Protein AF-0000000068873752 (afdb_homodimer)

Structure (mmCIF, N/CA/C/O backbone):
data_AF-0000000068873752-model_v1
#
loop_
_entity.id
_entity.type
_entity.pdbx_description
1 polymer 'Hypothetical cytosolic protein'
#
loop_
_atom_site.group_PDB
_atom_site.id
_atom_site.type_symbol
_atom_site.label_atom_id
_atom_site.label_alt_id
_atom_site.label_comp_id
_atom_site.label_asym_id
_atom_site.label_entity_id
_atom_site.label_seq_id
_atom_site.pdbx_PDB_ins_code
_atom_site.Cartn_x
_atom_site.Cartn_y
_atom_site.Cartn_z
_atom_site.occupancy
_atom_site.B_iso_or_equiv
_atom_site.auth_seq_id
_atom_site.auth_comp_id
_atom_site.auth_asym_id
_atom_site.auth_atom_id
_atom_site.pdbx_PDB_model_num
ATOM 1 N N . MET A 1 1 ? 16.281 14.391 -10.742 1 57.44 1 MET A N 1
ATOM 2 C CA . MET A 1 1 ? 15.727 13.039 -10.719 1 57.44 1 MET A CA 1
ATOM 3 C C . MET A 1 1 ? 16.578 12.109 -9.859 1 57.44 1 MET A C 1
ATOM 5 O O . MET A 1 1 ? 17.797 12.281 -9.781 1 57.44 1 MET A O 1
ATOM 9 N N . ALA A 1 2 ? 16.062 11.383 -8.969 1 65.88 2 ALA A N 1
ATOM 10 C CA . ALA A 1 2 ? 16.906 10.594 -8.078 1 65.88 2 ALA A CA 1
ATOM 11 C C . ALA A 1 2 ? 17.469 9.375 -8.805 1 65.88 2 ALA A C 1
ATOM 13 O O . ALA A 1 2 ? 16.766 8.68 -9.531 1 65.88 2 ALA A O 1
ATOM 14 N N . GLU A 1 3 ? 18.797 9.25 -8.789 1 72 3 GLU A N 1
ATOM 15 C CA . GLU A 1 3 ? 19.484 8.133 -9.406 1 72 3 GLU A CA 1
ATOM 16 C C . GLU A 1 3 ? 19.531 6.922 -8.477 1 72 3 GLU A C 1
ATOM 18 O O . GLU A 1 3 ? 19.547 5.777 -8.938 1 72 3 GLU A O 1
ATOM 23 N N . SER A 1 4 ? 19.547 7.125 -7.266 1 86.81 4 SER A N 1
ATOM 24 C CA . SER A 1 4 ? 19.609 6.062 -6.27 1 86.81 4 SER A CA 1
ATOM 25 C C . SER A 1 4 ? 18.344 6.02 -5.426 1 86.81 4 SER A C 1
ATOM 27 O O . SER A 1 4 ? 17.719 7.055 -5.164 1 86.81 4 SER A O 1
ATOM 29 N N . VAL A 1 5 ? 17.984 4.883 -5.047 1 89.44 5 VAL A N 1
ATOM 30 C CA . VAL A 1 5 ? 16.797 4.672 -4.227 1 89.44 5 VAL A CA 1
ATOM 31 C C . VAL A 1 5 ? 16.906 5.48 -2.936 1 89.44 5 VAL A C 1
ATOM 33 O O . VAL A 1 5 ? 15.906 5.969 -2.414 1 89.44 5 VAL A O 1
ATOM 36 N N . ASP A 1 6 ? 18.141 5.715 -2.49 1 90.81 6 ASP A N 1
ATOM 37 C CA . ASP A 1 6 ? 18.375 6.438 -1.242 1 90.81 6 ASP A CA 1
ATOM 38 C C . ASP A 1 6 ? 18.031 7.918 -1.401 1 90.81 6 ASP A C 1
ATOM 40 O O . ASP A 1 6 ? 17.781 8.609 -0.414 1 90.81 6 ASP A O 1
ATOM 44 N N . ASP A 1 7 ? 18 8.352 -2.613 1 92.31 7 ASP A N 1
ATOM 45 C CA . ASP A 1 7 ? 17.797 9.773 -2.873 1 92.31 7 ASP A CA 1
ATOM 46 C C . ASP A 1 7 ? 16.297 10.086 -3.025 1 92.31 7 ASP A C 1
ATOM 48 O O . ASP A 1 7 ? 15.906 11.258 -3.031 1 92.31 7 ASP A O 1
ATOM 52 N N . LEU A 1 8 ? 15.562 9.062 -3.113 1 94.62 8 LEU A N 1
ATOM 53 C CA . LEU A 1 8 ? 14.125 9.281 -3.291 1 94.62 8 LEU A CA 1
ATOM 54 C C . LEU A 1 8 ? 13.508 9.883 -2.035 1 94.62 8 LEU A C 1
ATOM 56 O O . LEU A 1 8 ? 13.844 9.484 -0.919 1 94.62 8 LEU A O 1
ATOM 60 N N . THR A 1 9 ? 12.758 10.914 -2.213 1 95.81 9 THR A N 1
ATOM 61 C CA . THR A 1 9 ? 12.102 11.609 -1.112 1 95.81 9 THR A CA 1
ATOM 62 C C . THR A 1 9 ? 10.672 12.008 -1.493 1 95.81 9 THR A C 1
ATOM 64 O O . THR A 1 9 ? 10.375 12.219 -2.672 1 95.81 9 THR A O 1
ATOM 67 N N . VAL A 1 10 ? 9.797 12.102 -0.511 1 96.56 10 VAL A N 1
ATOM 68 C CA . VAL A 1 10 ? 8.43 12.555 -0.762 1 96.56 10 VAL A CA 1
ATOM 69 C C . VAL A 1 10 ? 8.266 13.992 -0.269 1 96.56 10 VAL A C 1
ATOM 71 O O . VAL A 1 10 ? 7.18 14.57 -0.359 1 96.56 10 VAL A O 1
ATOM 74 N N . GLU A 1 11 ? 9.344 14.516 0.242 1 97.5 11 GLU A N 1
ATOM 75 C CA . GLU A 1 11 ? 9.25 15.867 0.796 1 97.5 11 GLU A CA 1
ATOM 76 C C . GLU A 1 11 ? 8.891 16.875 -0.284 1 97.5 11 GLU A C 1
ATOM 78 O O . GLU A 1 11 ? 9.422 16.828 -1.394 1 97.5 11 GLU A O 1
ATOM 83 N N . TYR A 1 12 ? 7.996 17.781 0.133 1 96.62 12 TYR A N 1
ATOM 84 C CA . TYR A 1 12 ? 7.504 18.781 -0.804 1 96.62 12 TYR A CA 1
ATOM 85 C C . TYR A 1 12 ? 7.383 20.141 -0.131 1 96.62 12 TYR A C 1
ATOM 87 O O . TYR A 1 12 ? 6.871 20.25 0.985 1 96.62 12 TYR A O 1
ATOM 95 N N . VAL A 1 13 ? 7.91 21.141 -0.854 1 96.06 13 VAL A N 1
ATOM 96 C CA . VAL A 1 13 ? 7.867 22.516 -0.353 1 96.06 13 VAL A CA 1
ATOM 97 C C . VAL A 1 13 ? 7.027 23.391 -1.287 1 96.06 13 VAL A C 1
ATOM 99 O O . VAL A 1 13 ? 7.219 23.359 -2.506 1 96.06 13 VAL A O 1
ATOM 102 N N . GLU A 1 14 ? 6.059 23.984 -0.663 1 93.19 14 GLU A N 1
ATOM 103 C CA . GLU A 1 14 ? 5.227 24.938 -1.393 1 93.19 14 GLU A CA 1
ATOM 104 C C . GLU A 1 14 ? 5.18 26.281 -0.68 1 93.19 14 GLU A C 1
ATOM 106 O O . GLU A 1 14 ? 4.816 26.359 0.496 1 93.19 14 GLU A O 1
ATOM 111 N N . ASP A 1 15 ? 5.43 27.453 -1.476 1 92.12 15 ASP A N 1
ATOM 112 C CA . ASP A 1 15 ? 5.395 28.812 -0.961 1 92.12 15 ASP A CA 1
ATOM 113 C C . ASP A 1 15 ? 6.199 28.938 0.33 1 92.12 15 ASP A C 1
ATOM 115 O O . ASP A 1 15 ? 5.73 29.516 1.307 1 92.12 15 ASP A O 1
ATOM 119 N N . GLY A 1 16 ? 7.25 28.219 0.424 1 93.44 16 GLY A N 1
ATOM 120 C CA . GLY A 1 16 ? 8.188 28.328 1.529 1 93.44 16 GLY A CA 1
ATOM 121 C C . GLY A 1 16 ? 7.828 27.438 2.707 1 93.44 16 GLY A C 1
ATOM 122 O O . GLY A 1 16 ? 8.531 27.438 3.723 1 93.44 16 GLY A O 1
ATOM 123 N N . VAL A 1 17 ? 6.766 26.688 2.59 1 96 17 VAL A N 1
ATOM 124 C CA . VAL A 1 17 ? 6.316 25.812 3.664 1 96 17 VAL A CA 1
ATOM 125 C C . VAL A 1 17 ? 6.473 24.359 3.236 1 96 17 VAL A C 1
ATOM 127 O O . VAL A 1 17 ? 6.121 24 2.111 1 96 17 VAL A O 1
ATOM 130 N N . VAL A 1 18 ? 7.07 23.516 4.117 1 97.75 18 VAL A N 1
ATOM 131 C CA . VAL A 1 18 ? 7.121 22.078 3.859 1 97.75 18 VAL A CA 1
ATOM 132 C C . VAL A 1 18 ? 5.73 21.484 4.039 1 97.75 18 VAL A C 1
ATOM 134 O O . VAL A 1 18 ? 5.289 21.25 5.168 1 97.75 18 VAL A O 1
ATOM 137 N N . THR A 1 19 ? 5.121 21.156 2.908 1 97.75 19 THR A N 1
ATOM 138 C CA . THR A 1 19 ? 3.732 20.719 2.996 1 97.75 19 THR A CA 1
ATOM 139 C C . THR A 1 19 ? 3.648 19.203 3.174 1 97.75 19 THR A C 1
ATOM 141 O O . THR A 1 19 ? 2.639 18.688 3.654 1 97.75 19 THR A O 1
ATOM 144 N N . LEU A 1 20 ? 4.637 18.531 2.758 1 97.81 20 LEU A N 1
ATOM 145 C CA . LEU A 1 20 ? 4.828 17.109 3.029 1 97.81 20 LEU A CA 1
ATOM 146 C C . LEU A 1 20 ? 6.195 16.844 3.656 1 97.81 20 LEU A C 1
ATOM 148 O O . LEU A 1 20 ? 7.207 16.797 2.953 1 97.81 20 LEU A O 1
ATOM 152 N N . LYS A 1 21 ? 6.137 16.688 4.891 1 98.12 21 LYS A N 1
ATOM 153 C CA . LYS A 1 21 ? 7.363 16.547 5.668 1 98.12 21 LYS A CA 1
ATOM 154 C C . LYS A 1 21 ? 7.73 15.07 5.832 1 98.12 21 LYS A C 1
ATOM 156 O O . LYS A 1 21 ? 6.93 14.273 6.328 1 98.12 21 LYS A O 1
ATOM 161 N N . GLU A 1 22 ? 8.867 14.727 5.355 1 98.31 22 GLU A N 1
ATOM 162 C CA . GLU A 1 22 ? 9.383 13.375 5.531 1 98.31 22 GLU A CA 1
ATOM 163 C C . GLU A 1 22 ? 10.156 13.242 6.844 1 98.31 22 GLU A C 1
ATOM 165 O O . GLU A 1 22 ? 11.141 13.945 7.062 1 98.31 22 GLU A O 1
ATOM 170 N N . LEU A 1 23 ? 9.734 12.359 7.648 1 98.06 23 LEU A N 1
ATOM 171 C CA . LEU A 1 23 ? 10.336 12.188 8.969 1 98.06 23 LEU A CA 1
ATOM 172 C C . LEU A 1 23 ? 11.297 11.008 8.977 1 98.06 23 LEU A C 1
ATOM 174 O O . LEU A 1 23 ? 12.273 11 9.727 1 98.06 23 LEU A O 1
ATOM 178 N N . ASP A 1 24 ? 11 9.977 8.273 1 97.94 24 ASP A N 1
ATOM 179 C CA . ASP A 1 24 ? 11.805 8.758 8.172 1 97.94 24 ASP A CA 1
ATOM 180 C C . ASP A 1 24 ? 11.414 7.945 6.938 1 97.94 24 ASP A C 1
ATOM 182 O O . ASP A 1 24 ? 10.406 8.234 6.289 1 97.94 24 ASP A O 1
ATOM 186 N N . LYS A 1 25 ? 12.242 7.023 6.543 1 97.69 25 LYS A N 1
ATOM 187 C CA . LYS A 1 25 ? 11.891 6.117 5.453 1 97.69 25 LYS A CA 1
ATOM 188 C C . LYS A 1 25 ? 12.602 4.773 5.605 1 97.69 25 LYS A C 1
ATOM 190 O O . LYS A 1 25 ? 13.68 4.699 6.199 1 97.69 25 LYS A O 1
ATOM 195 N N . VAL A 1 26 ? 11.984 3.746 5.113 1 97.25 26 VAL A N 1
ATOM 196 C CA . VAL A 1 26 ? 12.531 2.395 5.062 1 97.25 26 VAL A CA 1
ATOM 197 C C . VAL A 1 26 ? 12.336 1.81 3.666 1 97.25 26 VAL A C 1
ATOM 199 O O . VAL A 1 26 ? 11.234 1.87 3.111 1 97.25 26 VAL A O 1
ATOM 202 N N . ILE A 1 27 ? 13.422 1.273 3.148 1 95.81 27 ILE A N 1
ATOM 203 C CA . ILE A 1 27 ? 13.336 0.614 1.851 1 95.81 27 ILE A CA 1
ATOM 204 C C . ILE A 1 27 ? 12.844 -0.819 2.031 1 95.81 27 ILE A C 1
ATOM 206 O O . ILE A 1 27 ? 13.5 -1.636 2.678 1 95.81 27 ILE A O 1
ATOM 210 N N . LEU A 1 28 ? 11.672 -1.106 1.498 1 94.25 28 LEU A N 1
ATOM 211 C CA . LEU A 1 28 ? 11.047 -2.414 1.669 1 94.25 28 LEU A CA 1
ATOM 212 C C . LEU A 1 28 ? 11.539 -3.395 0.61 1 94.25 28 LEU A C 1
ATOM 214 O O . LEU A 1 28 ? 11.703 -4.586 0.886 1 94.25 28 LEU A O 1
ATOM 218 N N . THR A 1 29 ? 11.695 -2.869 -0.642 1 90.5 29 THR A N 1
ATOM 219 C CA . THR A 1 29 ? 12.219 -3.654 -1.757 1 90.5 29 THR A CA 1
ATOM 220 C C . THR A 1 29 ? 13.211 -2.836 -2.578 1 90.5 29 THR A C 1
ATOM 222 O O . THR A 1 29 ? 13.008 -1.641 -2.795 1 90.5 29 THR A O 1
ATOM 225 N N . LYS A 1 30 ? 14.227 -3.578 -3.074 1 88.44 30 LYS A N 1
ATOM 226 C CA . LYS A 1 30 ? 15.25 -2.93 -3.887 1 88.44 30 LYS A CA 1
ATOM 227 C C . LYS A 1 30 ? 15.289 -3.516 -5.293 1 88.44 30 LYS A C 1
ATOM 229 O O . LYS A 1 30 ? 14.758 -4.602 -5.535 1 88.44 30 LYS A O 1
ATOM 234 N N . GLY A 1 31 ? 16.016 -2.725 -6.215 1 87.31 31 GLY A N 1
ATOM 235 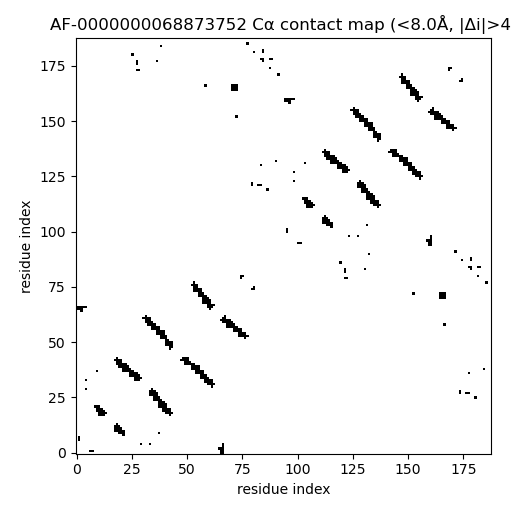C CA . GLY A 1 31 ? 16.156 -3.184 -7.59 1 87.31 31 GLY A CA 1
ATOM 236 C C . GLY A 1 31 ? 15.453 -2.293 -8.594 1 87.31 31 GLY A C 1
ATOM 237 O O . GLY A 1 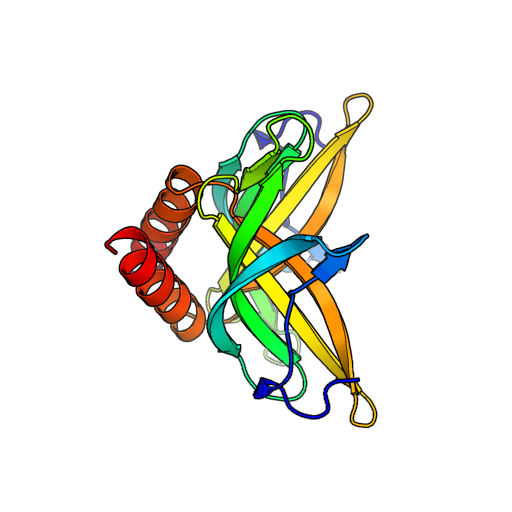31 ? 15.336 -1.085 -8.383 1 87.31 31 GLY A O 1
ATOM 238 N N . ALA A 1 32 ? 15.016 -2.982 -9.75 1 88.56 32 ALA A N 1
ATOM 239 C CA . ALA A 1 32 ? 14.328 -2.215 -10.781 1 88.56 32 ALA A CA 1
ATOM 240 C C . ALA A 1 32 ? 12.969 -1.735 -10.297 1 88.56 32 ALA A C 1
ATOM 242 O O . ALA A 1 32 ? 12.492 -0.671 -10.703 1 88.56 32 ALA A O 1
ATOM 243 N N . TRP A 1 33 ? 12.391 -2.568 -9.477 1 90.06 33 TRP A N 1
ATOM 244 C CA . TRP A 1 33 ? 11.188 -2.166 -8.742 1 90.06 33 TRP A CA 1
ATOM 245 C C . TRP A 1 33 ? 11.508 -1.938 -7.27 1 90.06 33 TRP A C 1
ATOM 247 O O . TRP A 1 33 ? 11.992 -2.844 -6.586 1 90.06 33 TRP A O 1
ATOM 257 N N . CYS A 1 34 ? 11.289 -0.683 -6.836 1 93.5 34 CYS A N 1
ATOM 258 C CA . CYS A 1 34 ? 11.625 -0.342 -5.457 1 93.5 34 CYS A CA 1
ATOM 259 C C . CYS A 1 34 ? 10.383 0.123 -4.699 1 93.5 34 CYS A C 1
ATOM 261 O O . CYS A 1 34 ? 9.57 0.874 -5.234 1 93.5 34 CYS A O 1
ATOM 263 N N . THR A 1 35 ? 10.273 -0.35 -3.443 1 94 35 THR A N 1
ATOM 264 C CA . THR A 1 35 ? 9.188 0.072 -2.562 1 94 35 THR A CA 1
ATOM 265 C C . THR A 1 35 ? 9.742 0.718 -1.295 1 94 35 THR A C 1
ATOM 267 O O . THR A 1 35 ? 10.641 0.166 -0.652 1 94 35 THR A O 1
ATOM 270 N N . ILE A 1 36 ? 9.195 1.861 -1.077 1 96.75 36 ILE A N 1
ATOM 271 C CA . ILE A 1 36 ? 9.672 2.584 0.096 1 96.75 36 ILE A CA 1
ATOM 272 C C . ILE A 1 36 ? 8.5 2.949 0.995 1 96.75 36 ILE A C 1
ATOM 274 O O . ILE A 1 36 ? 7.445 3.377 0.509 1 96.75 36 ILE A O 1
ATOM 278 N N . LEU A 1 37 ? 8.648 2.734 2.309 1 97.69 37 LEU A N 1
ATOM 279 C CA . LEU A 1 37 ? 7.723 3.195 3.338 1 97.69 37 LEU A CA 1
ATOM 280 C C . LEU A 1 37 ? 8.25 4.457 4.016 1 97.69 37 LEU A C 1
ATOM 282 O O . LEU A 1 37 ? 9.391 4.488 4.477 1 97.69 37 LEU A O 1
ATOM 286 N N . PHE A 1 38 ? 7.414 5.492 3.963 1 98.38 38 PHE A N 1
ATOM 287 C CA . PHE A 1 38 ? 7.805 6.773 4.539 1 98.38 38 PHE A CA 1
ATOM 288 C C . PHE A 1 38 ? 6.949 7.102 5.758 1 98.38 38 PHE A C 1
ATOM 290 O O . PHE A 1 38 ? 5.742 6.863 5.758 1 98.38 38 PHE A O 1
ATOM 297 N N . LYS A 1 39 ? 7.52 7.645 6.75 1 98.25 39 LYS A N 1
ATOM 298 C CA . LYS A 1 39 ? 6.859 8.367 7.836 1 98.25 39 LYS A CA 1
ATOM 299 C C . LYS A 1 39 ? 6.734 9.852 7.516 1 98.25 39 LYS A C 1
ATOM 301 O O . LYS A 1 39 ? 7.723 10.508 7.184 1 98.25 39 LYS A O 1
ATOM 306 N N . ILE A 1 40 ? 5.469 10.352 7.633 1 98 40 ILE A N 1
ATOM 307 C CA . ILE A 1 40 ? 5.309 11.695 7.094 1 98 40 ILE A CA 1
ATOM 308 C C . ILE A 1 40 ? 4.398 12.516 8.008 1 98 40 ILE A C 1
ATOM 310 O O . ILE A 1 40 ? 3.746 11.961 8.898 1 98 40 ILE A O 1
ATOM 314 N N . GLN A 1 41 ? 4.453 13.812 7.781 1 97.94 41 GLN A N 1
ATOM 315 C CA . GLN A 1 41 ? 3.436 14.75 8.242 1 97.94 41 GLN A CA 1
ATOM 316 C C . GLN A 1 41 ? 3.021 15.711 7.125 1 97.94 41 GLN A C 1
ATOM 318 O O . GLN A 1 41 ? 3.859 16.141 6.336 1 97.94 41 GLN A O 1
ATOM 323 N N . THR A 1 42 ? 1.764 15.984 7.066 1 96.94 42 THR A N 1
ATOM 324 C CA . THR A 1 42 ? 1.267 16.938 6.082 1 96.94 42 THR A CA 1
ATOM 325 C C . THR A 1 42 ? 0.867 18.25 6.75 1 96.94 42 THR A C 1
ATOM 327 O O . THR A 1 42 ? 0.396 18.25 7.891 1 96.94 42 THR A O 1
ATOM 330 N N . TRP A 1 43 ? 1.034 19.312 6.02 1 96.75 43 TRP A N 1
ATOM 331 C CA . TRP A 1 43 ? 0.717 20.641 6.523 1 96.75 43 TRP A CA 1
ATOM 332 C C . TRP A 1 43 ? -0.769 20.938 6.363 1 96.75 43 TRP A C 1
ATOM 334 O O . TRP A 1 43 ? -1.336 20.734 5.289 1 96.75 43 TRP A O 1
ATOM 344 N N . ASN A 1 44 ? -1.334 21.328 7.477 1 96.25 44 ASN A N 1
ATOM 345 C CA . ASN A 1 44 ? -2.705 21.828 7.48 1 96.25 44 ASN A CA 1
ATOM 346 C C . ASN A 1 44 ? -2.748 23.359 7.332 1 96.25 44 ASN A C 1
ATOM 348 O O . ASN A 1 44 ? -2.523 24.078 8.297 1 96.25 44 ASN A O 1
ATOM 352 N N . ARG A 1 45 ? -3.09 23.719 6.188 1 93.44 45 ARG A N 1
ATOM 353 C CA . ARG A 1 45 ? -3.039 25.141 5.891 1 93.44 45 ARG A CA 1
ATOM 354 C C . ARG A 1 45 ? -4.074 25.906 6.707 1 93.44 45 ARG A C 1
ATOM 356 O O . ARG A 1 45 ? -3.801 27.016 7.188 1 93.44 45 ARG A O 1
ATOM 363 N N . SER A 1 46 ? -5.258 25.312 6.805 1 95.5 46 SER A N 1
ATOM 364 C CA . SER A 1 46 ? -6.34 25.984 7.531 1 95.5 46 SER A CA 1
ATOM 365 C C . SER A 1 46 ? -5.984 26.156 9.008 1 95.5 46 SER A C 1
ATOM 367 O O . SER A 1 46 ? -6.301 27.188 9.609 1 95.5 46 SER A O 1
ATOM 369 N N . LYS A 1 47 ? -5.312 25.266 9.594 1 96.19 47 LYS A N 1
ATOM 370 C CA . LYS A 1 47 ? -4.969 25.281 11.016 1 96.19 47 LYS A CA 1
ATOM 371 C C . LYS A 1 47 ? -3.539 25.781 11.227 1 96.19 47 LYS A C 1
ATOM 373 O O . LYS A 1 47 ? -3.123 26.016 12.359 1 96.19 47 LYS A O 1
ATOM 378 N N . GLN A 1 48 ? -2.848 25.906 10.109 1 94.44 48 GLN A N 1
ATOM 379 C CA . GLN A 1 48 ? -1.455 26.344 10.133 1 94.44 48 GLN A CA 1
ATOM 380 C C . GLN A 1 48 ? -0.614 25.453 11.039 1 94.44 48 GLN A C 1
ATOM 382 O O . GLN A 1 48 ? 0.154 25.938 11.867 1 94.44 48 GLN A O 1
ATOM 387 N N . GLU A 1 49 ? -0.821 24.125 11.047 1 97.5 49 GLU A N 1
ATOM 388 C CA . GLU A 1 49 ? -0.051 23.125 11.789 1 97.5 49 GLU A CA 1
ATOM 389 C C . GLU A 1 49 ? 0.056 21.812 11 1 97.5 49 GLU A C 1
ATOM 391 O O . GLU A 1 49 ? -0.697 21.594 10.047 1 97.5 49 GLU A O 1
ATOM 396 N N . TYR A 1 50 ? 1.049 21.016 11.516 1 97.19 50 TYR A N 1
ATOM 397 C CA . TYR A 1 50 ? 1.179 19.719 10.891 1 97.19 50 TYR A CA 1
ATOM 398 C C . TYR A 1 50 ? 0.142 18.734 11.43 1 97.19 50 TYR A C 1
ATOM 400 O O . TYR A 1 50 ? -0.141 18.734 12.633 1 97.19 50 TYR A O 1
ATOM 408 N N . ASN A 1 51 ? -0.478 17.984 10.516 1 96.44 51 ASN A N 1
ATOM 409 C CA . ASN A 1 51 ? -1.312 16.875 10.945 1 96.44 51 ASN A CA 1
ATOM 410 C C . ASN A 1 51 ? -0.502 15.828 11.711 1 96.44 51 ASN A C 1
ATOM 412 O O . ASN A 1 51 ? 0.729 15.828 11.648 1 96.44 51 ASN A O 1
ATOM 416 N N . PRO A 1 52 ? -1.223 15.047 12.5 1 95.12 52 PRO A N 1
ATOM 417 C CA . PRO A 1 52 ? -0.513 13.93 13.125 1 95.12 52 PRO A CA 1
ATOM 418 C C . PRO A 1 52 ? 0.273 13.086 12.125 1 95.12 52 PRO A C 1
ATOM 420 O O . PRO A 1 52 ? -0.016 13.117 10.93 1 95.12 52 PRO A O 1
ATOM 423 N N . VAL A 1 53 ? 1.225 12.32 12.656 1 95.69 53 VAL A N 1
ATOM 424 C CA . VAL A 1 53 ? 2.072 11.445 11.859 1 95.69 53 VAL A CA 1
ATOM 425 C C . VAL A 1 53 ? 1.205 10.453 11.078 1 95.69 53 VAL A C 1
ATOM 427 O O . VAL A 1 53 ? 0.21 9.945 11.602 1 95.69 53 VAL A O 1
ATOM 430 N N . SER A 1 54 ? 1.565 10.172 9.875 1 96.5 54 SER A N 1
ATOM 431 C CA . SER A 1 54 ? 1.014 9.125 9.023 1 96.5 54 SER A CA 1
ATOM 432 C C . SER A 1 54 ? 2.105 8.445 8.203 1 96.5 54 SER A C 1
ATOM 434 O O . SER A 1 54 ? 3.295 8.609 8.484 1 96.5 54 SER A O 1
ATOM 436 N N . TYR A 1 55 ? 1.687 7.582 7.324 1 97.69 55 TYR A N 1
ATOM 437 C CA . TYR A 1 55 ? 2.646 6.801 6.555 1 97.69 55 TYR A CA 1
ATOM 438 C C . TYR A 1 55 ? 2.23 6.711 5.094 1 97.69 55 TYR A C 1
ATOM 440 O O . TYR A 1 55 ? 1.048 6.852 4.766 1 97.69 55 TYR A O 1
ATOM 448 N N . THR A 1 56 ? 3.207 6.594 4.273 1 96.88 56 THR A N 1
ATOM 449 C CA . THR A 1 56 ? 2.887 6.387 2.863 1 96.88 56 THR A CA 1
ATOM 450 C C . THR A 1 56 ? 3.867 5.41 2.223 1 96.88 56 THR A C 1
ATOM 452 O O . THR A 1 56 ? 5.055 5.41 2.551 1 96.88 56 THR A O 1
ATOM 455 N N . ILE A 1 57 ? 3.316 4.59 1.473 1 95.38 57 ILE A N 1
ATOM 456 C CA . ILE A 1 57 ? 4.121 3.641 0.713 1 95.38 57 ILE A CA 1
ATOM 457 C C . ILE A 1 57 ? 4.207 4.086 -0.746 1 95.38 57 ILE A C 1
ATOM 459 O O . ILE A 1 57 ? 3.193 4.445 -1.35 1 95.38 57 ILE A O 1
ATOM 463 N N . ARG A 1 58 ? 5.453 4.09 -1.299 1 94.81 58 ARG A N 1
ATOM 464 C CA . ARG A 1 58 ? 5.68 4.449 -2.695 1 94.81 58 ARG A CA 1
ATOM 465 C C . ARG A 1 58 ? 6.449 3.354 -3.424 1 94.81 58 ARG A C 1
ATOM 467 O O . ARG A 1 58 ? 7.406 2.793 -2.883 1 94.81 58 ARG A O 1
ATOM 474 N N . ARG A 1 59 ? 5.941 3.08 -4.617 1 92.5 59 ARG A N 1
ATOM 475 C CA . ARG A 1 59 ? 6.645 2.121 -5.465 1 92.5 59 ARG A CA 1
ATOM 476 C C . ARG A 1 59 ? 7.223 2.803 -6.703 1 92.5 59 ARG A C 1
ATOM 478 O O . ARG A 1 59 ? 6.539 3.594 -7.355 1 92.5 59 ARG A O 1
ATOM 485 N N . TYR A 1 60 ? 8.438 2.496 -6.938 1 94.69 60 TYR A N 1
ATOM 486 C CA . TYR A 1 60 ? 9.156 3.111 -8.047 1 94.69 60 TYR A CA 1
ATOM 487 C C . TYR A 1 60 ? 9.656 2.053 -9.023 1 94.69 60 TYR A C 1
ATOM 489 O O . TYR A 1 60 ? 9.945 0.92 -8.633 1 94.69 60 TYR A O 1
ATOM 497 N N . GLN A 1 61 ? 9.672 2.467 -10.227 1 93.38 61 GLN A N 1
ATOM 498 C CA . GLN A 1 61 ? 10.336 1.673 -11.258 1 93.38 61 GLN A CA 1
ATOM 499 C C . GLN A 1 61 ? 11.547 2.412 -11.828 1 93.38 61 GLN A C 1
ATOM 501 O O . GLN A 1 61 ? 11.445 3.586 -12.188 1 93.38 61 GLN A O 1
ATOM 506 N N . LYS A 1 62 ? 12.602 1.758 -11.781 1 92.12 62 LYS A N 1
ATOM 507 C CA . LYS A 1 62 ? 13.805 2.326 -12.383 1 92.12 62 LYS A CA 1
ATOM 508 C C . LYS A 1 62 ? 13.859 2.02 -13.883 1 92.12 62 LYS A C 1
ATOM 510 O O . LYS A 1 62 ? 13.883 0.854 -14.281 1 92.12 62 LYS A O 1
ATOM 515 N N . ARG A 1 63 ? 13.82 3.076 -14.617 1 88.62 63 ARG A N 1
ATOM 516 C CA . ARG A 1 63 ? 13.938 2.949 -16.062 1 88.62 63 ARG A CA 1
ATOM 517 C C . ARG A 1 63 ? 14.992 3.904 -16.625 1 88.62 63 ARG A C 1
ATOM 519 O O . ARG A 1 63 ? 14.938 5.109 -16.359 1 88.62 63 ARG A O 1
ATOM 526 N N . SER A 1 64 ? 15.891 3.297 -17.375 1 89.25 64 SER A N 1
ATOM 527 C CA . SER A 1 64 ? 16.953 4.086 -18 1 89.25 64 SER A CA 1
ATOM 528 C C . SER A 1 64 ? 17.688 4.926 -16.969 1 89.25 64 SER A C 1
ATOM 530 O O . SER A 1 64 ? 17.922 6.121 -17.172 1 89.25 64 SER A O 1
ATOM 532 N N . GLY A 1 65 ? 17.828 4.488 -15.789 1 84.69 65 GLY A N 1
ATOM 533 C CA . GLY A 1 65 ? 18.641 5.117 -14.766 1 84.69 65 GLY A CA 1
ATOM 534 C C . GLY A 1 65 ? 17.844 6.051 -13.867 1 84.69 65 GLY A C 1
ATOM 535 O O . GLY A 1 65 ? 18.406 6.656 -12.945 1 84.69 65 GLY A O 1
ATOM 536 N N . GLU A 1 66 ? 16.547 6.199 -14.18 1 90.19 66 GLU A N 1
ATOM 537 C CA . GLU A 1 66 ? 15.727 7.102 -13.383 1 90.19 66 GLU A CA 1
ATOM 538 C C . GLU A 1 66 ? 14.578 6.352 -12.719 1 90.19 66 GLU A C 1
ATOM 540 O O . GLU A 1 66 ? 14.016 5.426 -13.305 1 90.19 66 GLU A O 1
ATOM 545 N N . PHE A 1 67 ? 14.32 6.797 -11.484 1 93.25 67 PHE A N 1
ATOM 546 C CA . PHE A 1 67 ? 13.18 6.215 -10.781 1 93.25 67 PHE A CA 1
ATOM 547 C C . PHE A 1 67 ? 11.906 6.992 -11.078 1 93.25 67 PHE A C 1
ATOM 549 O O . PHE A 1 67 ? 11.891 8.219 -11 1 93.25 67 PHE A O 1
ATOM 556 N N . LYS A 1 68 ? 10.898 6.215 -11.391 1 93.44 68 LYS A N 1
ATOM 557 C CA . LYS A 1 68 ? 9.578 6.801 -11.594 1 93.44 68 LYS A CA 1
ATOM 558 C C . LYS A 1 68 ? 8.547 6.172 -10.664 1 93.44 68 LYS A C 1
ATOM 560 O O . LYS A 1 68 ? 8.469 4.945 -10.562 1 93.44 68 LYS A O 1
ATOM 565 N N . GLN A 1 69 ? 7.836 7.039 -10.07 1 92.88 69 GLN A N 1
ATOM 566 C CA . GLN A 1 69 ? 6.801 6.539 -9.172 1 92.88 69 GLN A CA 1
ATOM 567 C C . GLN A 1 69 ? 5.672 5.867 -9.953 1 92.88 69 GLN A C 1
ATOM 569 O O . GLN A 1 69 ? 5.152 6.438 -10.922 1 92.88 69 GLN A O 1
ATOM 574 N N . ARG A 1 70 ? 5.309 4.633 -9.438 1 89.56 70 ARG A N 1
ATOM 575 C CA . ARG A 1 70 ? 4.285 3.877 -10.148 1 89.56 70 ARG A CA 1
ATOM 576 C C . ARG A 1 70 ? 3.006 3.768 -9.328 1 89.56 70 ARG A C 1
ATOM 578 O O . ARG A 1 70 ? 1.905 3.734 -9.883 1 89.56 70 ARG A O 1
ATOM 585 N N . SER A 1 71 ? 3.172 3.713 -8.008 1 88.62 71 SER A N 1
ATOM 586 C CA . SER A 1 71 ? 2.016 3.582 -7.129 1 88.62 71 SER A CA 1
ATOM 587 C C . SER A 1 71 ? 2.273 4.238 -5.777 1 88.62 71 SER A C 1
ATOM 589 O O . SER A 1 71 ? 3.426 4.461 -5.398 1 88.62 71 SER A O 1
ATOM 591 N N . LYS A 1 72 ? 1.199 4.57 -5.219 1 90.31 72 LYS A N 1
ATOM 592 C CA . LYS A 1 72 ? 1.256 5.121 -3.867 1 90.31 72 LYS A CA 1
ATOM 593 C C . LYS A 1 72 ? 0.065 4.66 -3.033 1 90.31 72 LYS A C 1
ATOM 595 O O . LYS A 1 72 ? -1.014 4.402 -3.57 1 90.31 72 LYS A O 1
ATOM 600 N N . PHE A 1 73 ? 0.369 4.461 -1.778 1 91.25 73 PHE A N 1
ATOM 601 C CA . PHE A 1 73 ? -0.664 4.121 -0.807 1 91.25 73 PHE A CA 1
ATOM 602 C C . PHE A 1 73 ? -0.413 4.832 0.52 1 91.25 73 PHE A C 1
ATOM 604 O O . PHE A 1 73 ? 0.675 4.727 1.089 1 91.25 73 PHE A O 1
ATOM 611 N N . THR A 1 74 ? -1.428 5.512 0.919 1 93.06 74 THR A N 1
ATOM 612 C CA . THR A 1 74 ? -1.285 6.242 2.174 1 93.06 74 THR A CA 1
ATOM 613 C C . THR A 1 74 ? -1.973 5.496 3.314 1 93.06 74 THR A C 1
ATOM 615 O O . THR A 1 74 ? -3.088 4.996 3.152 1 93.06 74 THR A O 1
ATOM 618 N N . ILE A 1 75 ? -1.271 5.34 4.359 1 93.81 75 ILE A N 1
ATOM 619 C CA . ILE A 1 75 ? -1.799 4.867 5.637 1 93.81 75 ILE A CA 1
ATOM 620 C C . ILE A 1 75 ? -2.107 6.059 6.539 1 93.81 75 ILE A C 1
ATOM 622 O O . ILE A 1 75 ? -1.206 6.625 7.16 1 93.81 75 ILE A O 1
ATOM 626 N N . SER A 1 76 ? -3.357 6.363 6.777 1 89.25 76 SER A N 1
ATOM 627 C CA . SER A 1 76 ? -3.762 7.699 7.203 1 89.25 76 SER A CA 1
ATOM 628 C C . SER A 1 76 ? -3.77 7.812 8.727 1 89.25 76 SER A C 1
ATOM 630 O O . SER A 1 76 ? -3.812 8.922 9.266 1 89.25 76 SER A O 1
ATOM 632 N N . SER A 1 77 ? -3.75 6.621 9.344 1 88.31 77 SER A N 1
ATOM 633 C CA . SER A 1 77 ? -3.852 6.68 10.805 1 88.31 77 SER A CA 1
ATOM 634 C C . SER A 1 77 ? -3.139 5.496 11.453 1 88.31 77 SER A C 1
ATOM 636 O O . SER A 1 77 ? -2.865 4.492 10.797 1 88.31 77 SER A O 1
ATOM 638 N N . ASN A 1 78 ? -2.914 5.727 12.758 1 92.31 78 ASN A N 1
ATOM 639 C CA . ASN A 1 78 ? -2.357 4.613 13.516 1 92.31 78 ASN A CA 1
ATOM 640 C C . ASN A 1 78 ? -3.336 3.445 13.602 1 92.31 78 ASN A C 1
ATOM 642 O O . ASN A 1 78 ? -2.922 2.285 13.641 1 92.31 78 ASN A O 1
ATOM 646 N N . ASP A 1 79 ? -4.59 3.795 13.57 1 93.5 79 ASP A N 1
ATOM 647 C CA . ASP A 1 79 ? -5.59 2.734 13.578 1 93.5 79 ASP A CA 1
ATOM 648 C C . ASP A 1 79 ? -5.473 1.856 12.336 1 93.5 79 ASP A C 1
ATOM 650 O O . ASP A 1 79 ? -5.5 0.627 12.43 1 93.5 79 ASP A O 1
ATOM 654 N N . GLN A 1 80 ? -5.344 2.48 11.227 1 93.88 80 GLN A N 1
ATOM 655 C CA . GLN A 1 80 ? -5.191 1.739 9.984 1 93.88 80 GLN A CA 1
ATOM 656 C C . GLN A 1 80 ? -3.885 0.948 9.969 1 93.88 80 GLN A C 1
ATOM 658 O O . GLN A 1 80 ? -3.859 -0.208 9.547 1 93.88 80 GLN A O 1
ATOM 663 N N . ALA A 1 81 ? -2.854 1.55 10.5 1 96.44 81 ALA A N 1
ATOM 664 C CA . ALA A 1 81 ? -1.561 0.877 10.594 1 96.44 81 ALA A CA 1
ATOM 665 C C . ALA A 1 81 ? -1.656 -0.374 11.469 1 96.44 81 ALA A C 1
ATOM 667 O O . ALA A 1 81 ? -1.146 -1.435 11.094 1 96.44 81 ALA A O 1
ATOM 668 N N . GLN A 1 82 ? -2.336 -0.202 12.562 1 97 82 GLN A N 1
ATOM 669 C CA . GLN A 1 82 ? -2.482 -1.327 13.477 1 97 82 GLN A CA 1
ATOM 670 C C . GLN A 1 82 ? -3.281 -2.459 12.836 1 97 82 GLN A C 1
ATOM 672 O O . GLN A 1 82 ? -2.969 -3.635 13.031 1 97 82 GLN A O 1
ATOM 677 N N . LYS A 1 83 ? -4.258 -2.123 12.055 1 96.81 83 LYS A N 1
ATOM 678 C CA . LYS A 1 83 ? -5.047 -3.135 11.359 1 96.81 83 LYS A CA 1
ATOM 679 C C . LYS A 1 83 ? -4.199 -3.895 10.344 1 96.81 83 LYS A C 1
ATOM 681 O O . LYS A 1 83 ? -4.359 -5.105 10.18 1 96.81 83 LYS A O 1
ATOM 686 N N . ILE A 1 84 ? -3.373 -3.201 9.719 1 97.25 84 ILE A N 1
ATOM 687 C CA . ILE A 1 84 ? -2.469 -3.828 8.758 1 97.25 84 ILE A CA 1
ATOM 688 C C . ILE A 1 84 ? -1.54 -4.797 9.484 1 97.25 84 ILE A C 1
ATOM 690 O O . ILE A 1 84 ? -1.381 -5.949 9.062 1 97.25 84 ILE A O 1
ATOM 694 N N . ILE A 1 85 ? -0.985 -4.34 10.555 1 97.75 85 ILE A N 1
ATOM 695 C CA . ILE A 1 85 ? -0.073 -5.16 11.344 1 97.75 85 ILE A CA 1
ATOM 696 C C . ILE A 1 85 ? -0.789 -6.43 11.805 1 97.75 85 ILE A C 1
ATOM 698 O O . ILE A 1 85 ? -0.294 -7.539 11.594 1 97.75 85 ILE A O 1
ATOM 702 N N . ASP A 1 86 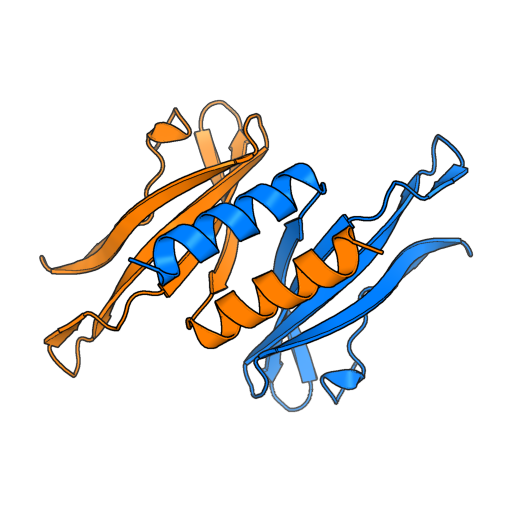? -1.971 -6.215 12.422 1 97.94 86 ASP A N 1
ATOM 703 C CA . ASP A 1 86 ? -2.721 -7.34 12.969 1 97.94 86 ASP A CA 1
ATOM 704 C C . ASP A 1 86 ? -3.076 -8.344 11.875 1 97.94 86 ASP A C 1
ATOM 706 O O . ASP A 1 86 ? -2.938 -9.555 12.07 1 97.94 86 ASP A O 1
ATOM 710 N N . THR A 1 87 ? -3.512 -7.824 10.789 1 97.94 87 THR A N 1
ATOM 711 C CA . THR A 1 87 ? -3.982 -8.68 9.703 1 97.94 87 THR A CA 1
ATOM 712 C C . THR A 1 87 ? -2.826 -9.461 9.094 1 97.94 87 THR A C 1
ATOM 714 O O . THR A 1 87 ? -2.906 -10.688 8.945 1 97.94 87 THR A O 1
ATOM 717 N N . LEU A 1 88 ? -1.744 -8.812 8.766 1 97.81 88 LEU A N 1
ATOM 718 C CA . LEU A 1 88 ? -0.592 -9.492 8.188 1 97.81 88 LEU A CA 1
ATOM 719 C C . LEU A 1 88 ? -0.006 -10.508 9.156 1 97.81 88 LEU A C 1
ATOM 721 O O . LEU A 1 88 ? 0.38 -11.609 8.758 1 97.81 88 LEU A O 1
ATOM 725 N N . SER A 1 89 ? 0.051 -10.141 10.422 1 97.31 89 SER A N 1
ATOM 726 C CA . SER A 1 89 ? 0.574 -11.055 11.43 1 97.31 89 SER A CA 1
ATOM 727 C C . SER A 1 89 ? -0.268 -12.32 11.516 1 97.31 89 SER A C 1
ATOM 729 O O . SER A 1 89 ? 0.272 -13.43 11.586 1 97.31 89 SER A O 1
ATOM 731 N N . LYS A 1 90 ? -1.554 -12.062 11.516 1 97.12 90 LYS A N 1
ATOM 732 C CA . LYS A 1 90 ? -2.471 -13.195 11.57 1 97.12 90 LYS A CA 1
ATOM 733 C C . LYS A 1 90 ? -2.297 -14.109 10.359 1 97.12 90 LYS A C 1
ATOM 735 O O . LYS A 1 90 ? -2.168 -15.328 10.508 1 97.12 90 LYS A O 1
ATOM 740 N N . TRP A 1 91 ? -2.229 -13.547 9.195 1 97.5 91 TRP A N 1
ATOM 741 C CA . TRP A 1 91 ? -2.16 -14.312 7.949 1 97.5 91 TRP A CA 1
ATOM 742 C C . TRP A 1 91 ? -0.829 -15.047 7.836 1 97.5 91 TRP A C 1
ATOM 744 O O . TRP A 1 91 ? -0.77 -16.156 7.305 1 97.5 91 TRP A O 1
ATOM 754 N N . MET A 1 92 ? 0.27 -14.438 8.273 1 95.31 92 MET A N 1
ATOM 755 C CA . MET A 1 92 ? 1.591 -15.047 8.156 1 95.31 92 MET A CA 1
ATOM 756 C C . MET A 1 92 ? 1.769 -16.172 9.164 1 95.31 92 MET A C 1
ATOM 758 O O . MET A 1 92 ? 2.633 -17.031 9 1 95.31 92 MET A O 1
ATOM 762 N N . SER A 1 93 ? 1.039 -16.141 10.227 1 92.25 93 SER A N 1
ATOM 763 C CA . SER A 1 93 ? 1.148 -17.156 11.266 1 92.25 93 SER A CA 1
ATOM 764 C C . SER A 1 93 ? 0.289 -18.375 10.945 1 92.25 93 SER A C 1
ATOM 766 O O . SER A 1 93 ? 0.367 -19.391 11.625 1 92.25 93 SER A O 1
ATOM 768 N N . GLU A 1 94 ? -0.562 -18.266 9.961 1 85.81 94 GLU A N 1
ATOM 769 C CA . GLU A 1 94 ? -1.391 -19.391 9.523 1 85.81 94 GLU A CA 1
ATOM 770 C C . GLU A 1 94 ? -0.562 -20.438 8.781 1 85.81 94 GLU A C 1
ATOM 772 O O . GLU A 1 94 ? 0.414 -20.094 8.109 1 85.81 94 GLU A O 1
ATOM 777 N N . MET B 1 1 ? -20.609 -4.277 -11.508 1 56.94 1 MET B N 1
ATOM 778 C CA . MET B 1 1 ? -19.891 -3.289 -10.711 1 56.94 1 MET B CA 1
ATOM 779 C C . MET B 1 1 ? -20.234 -3.418 -9.234 1 56.94 1 MET B C 1
ATOM 781 O O . MET B 1 1 ? -21.344 -3.812 -8.883 1 56.94 1 MET B O 1
ATOM 785 N N . ALA B 1 2 ? -19.312 -3.514 -8.352 1 65.62 2 ALA B N 1
ATOM 786 C CA . ALA B 1 2 ? -19.672 -3.766 -6.953 1 65.62 2 ALA B CA 1
ATOM 787 C C . ALA B 1 2 ? -20.266 -2.52 -6.305 1 65.62 2 ALA B C 1
ATOM 789 O O . ALA B 1 2 ? -19.734 -1.416 -6.461 1 65.62 2 ALA B O 1
ATOM 790 N N . GLU B 1 3 ? -21.453 -2.656 -5.777 1 71.12 3 GLU B N 1
ATOM 791 C CA . GLU B 1 3 ? -22.141 -1.564 -5.098 1 71.12 3 GLU B CA 1
ATOM 792 C C . GLU B 1 3 ? -21.719 -1.455 -3.641 1 71.12 3 GLU B C 1
ATOM 794 O O . GLU B 1 3 ? -21.734 -0.366 -3.061 1 71.12 3 GLU B O 1
ATOM 799 N N . SER B 1 4 ? -21.328 -2.48 -3.076 1 86.69 4 SER B N 1
ATOM 800 C CA . SER B 1 4 ? -20.906 -2.51 -1.682 1 86.69 4 SER B CA 1
ATOM 801 C C . SER B 1 4 ? -19.438 -2.9 -1.566 1 86.69 4 SER B C 1
ATOM 803 O O . SER B 1 4 ? -18.922 -3.682 -2.375 1 86.69 4 SER B O 1
ATOM 805 N N . VAL B 1 5 ? -18.812 -2.359 -0.626 1 89.06 5 VAL B N 1
ATOM 806 C CA . VAL B 1 5 ? -17.406 -2.635 -0.378 1 89.06 5 VAL B CA 1
ATOM 807 C C . VAL B 1 5 ? -17.203 -4.133 -0.17 1 89.06 5 VAL B C 1
ATOM 809 O O . VAL B 1 5 ? -16.156 -4.684 -0.551 1 89.06 5 VAL B O 1
ATOM 812 N N . ASP B 1 6 ? -18.234 -4.809 0.323 1 90.62 6 ASP B N 1
ATOM 813 C CA . ASP B 1 6 ? -18.125 -6.238 0.603 1 90.62 6 ASP B CA 1
ATOM 814 C C . ASP B 1 6 ? -18.094 -7.051 -0.689 1 90.62 6 ASP B C 1
ATOM 816 O O . ASP B 1 6 ? -17.625 -8.188 -0.701 1 90.62 6 ASP B O 1
ATOM 820 N N . ASP B 1 7 ? -18.547 -6.441 -1.734 1 92.25 7 ASP B N 1
ATOM 821 C CA . ASP B 1 7 ? -18.641 -7.156 -3.004 1 92.25 7 ASP B CA 1
ATOM 822 C C . ASP B 1 7 ? -17.359 -7.016 -3.814 1 92.25 7 ASP B C 1
ATOM 824 O O . ASP B 1 7 ? -17.156 -7.723 -4.805 1 92.25 7 ASP B O 1
ATOM 828 N N . LEU B 1 8 ? -16.531 -6.152 -3.352 1 94.5 8 LEU B N 1
ATOM 829 C CA . LEU B 1 8 ? -15.297 -5.941 -4.09 1 94.5 8 LEU B CA 1
ATOM 830 C C . LEU B 1 8 ? -14.391 -7.164 -3.996 1 94.5 8 LEU B C 1
ATOM 832 O O . LEU B 1 8 ? -14.266 -7.773 -2.93 1 94.5 8 LEU B O 1
ATOM 836 N N . THR B 1 9 ? -13.906 -7.594 -5.121 1 95.75 9 THR B N 1
ATOM 837 C CA . THR B 1 9 ? -13.031 -8.758 -5.195 1 95.75 9 THR B CA 1
ATOM 838 C C . THR B 1 9 ? -11.898 -8.523 -6.188 1 95.75 9 THR B C 1
ATOM 840 O O . THR B 1 9 ? -12.047 -7.754 -7.141 1 95.75 9 THR B O 1
ATOM 843 N N . VAL B 1 10 ? -10.766 -9.18 -5.969 1 96.56 10 VAL B N 1
ATOM 844 C CA . VAL B 1 10 ? -9.648 -9.086 -6.91 1 96.56 10 VAL B CA 1
ATOM 845 C C . VAL B 1 10 ? -9.547 -10.375 -7.723 1 96.56 10 VAL B C 1
ATOM 847 O O . VAL B 1 10 ? -8.656 -10.523 -8.555 1 96.56 10 VAL B O 1
ATOM 850 N N . GLU B 1 11 ? -10.461 -11.25 -7.441 1 97.44 11 GLU B N 1
ATOM 851 C CA . GLU B 1 11 ? -10.383 -12.531 -8.133 1 97.44 11 GLU B CA 1
ATOM 852 C C . GLU B 1 11 ? -10.57 -12.359 -9.633 1 97.44 11 GLU B C 1
ATOM 854 O O . GLU B 1 11 ? -11.43 -11.602 -10.078 1 97.44 11 GLU B O 1
ATOM 859 N N . TYR B 1 12 ? -9.742 -13.133 -10.344 1 96.5 12 TYR B N 1
ATOM 860 C CA . TYR B 1 12 ? -9.75 -13.039 -11.805 1 96.5 12 TYR B CA 1
ATOM 861 C C . TYR B 1 12 ? -9.617 -14.414 -12.438 1 96.5 12 TYR B C 1
ATOM 863 O O . TYR B 1 12 ? -8.789 -15.227 -12.023 1 96.5 12 TYR B O 1
ATOM 871 N N . VAL B 1 13 ? -10.484 -14.617 -13.43 1 96 13 VAL B N 1
ATOM 872 C CA . VAL B 1 13 ? -10.484 -15.891 -14.156 1 96 13 VAL B CA 1
ATOM 873 C C . VAL B 1 13 ? -10.141 -15.648 -15.625 1 96 13 VAL B C 1
ATOM 875 O O . VAL B 1 13 ? -10.727 -14.773 -16.266 1 96 13 VAL B O 1
ATOM 878 N N . GLU B 1 14 ? -9.125 -16.359 -16 1 93.12 14 GLU B N 1
ATOM 879 C CA . GLU B 1 14 ? -8.734 -16.328 -17.406 1 93.12 14 GLU B CA 1
ATOM 880 C C . GLU B 1 14 ? -8.664 -17.734 -18 1 93.12 14 GLU B C 1
ATOM 882 O O . GLU B 1 14 ? -7.949 -18.594 -17.469 1 93.12 14 GLU B O 1
ATOM 887 N N . ASP B 1 15 ? -9.328 -17.953 -19.234 1 92.12 15 ASP B N 1
ATOM 888 C CA . ASP B 1 15 ? -9.344 -19.234 -19.938 1 92.12 15 ASP B CA 1
ATOM 889 C C . ASP B 1 15 ? -9.688 -20.375 -19 1 92.12 15 ASP B C 1
ATOM 891 O O . ASP B 1 15 ? -9.023 -21.422 -19.016 1 92.12 15 ASP B O 1
ATOM 895 N N . GLY B 1 16 ? -10.523 -20.125 -18.078 1 93.5 16 GLY B N 1
ATOM 896 C CA . GLY B 1 16 ? -11.047 -21.156 -17.188 1 93.5 16 GLY B CA 1
ATOM 897 C C . GLY B 1 16 ? -10.188 -21.375 -15.961 1 93.5 16 GLY B C 1
ATOM 898 O O . GLY B 1 16 ? -10.5 -22.234 -15.125 1 93.5 16 GLY B O 1
ATOM 899 N N . VAL B 1 17 ? -9.125 -20.641 -15.828 1 95.94 17 VAL B N 1
ATOM 900 C CA . VAL B 1 17 ? -8.219 -20.781 -14.695 1 95.94 17 VAL B CA 1
ATOM 901 C C . VAL B 1 17 ? -8.281 -19.516 -13.828 1 95.94 17 VAL B C 1
ATOM 903 O O . VAL B 1 17 ? -8.258 -18.406 -14.352 1 95.94 17 VAL B O 1
ATOM 906 N N . VAL B 1 18 ? -8.414 -19.703 -12.492 1 97.81 18 VAL B N 1
ATOM 907 C CA . VAL B 1 18 ? -8.328 -18.562 -11.586 1 97.81 18 VAL B CA 1
ATOM 908 C C . VAL B 1 18 ? -6.879 -18.094 -11.492 1 97.81 18 VAL B C 1
ATOM 910 O O . VAL B 1 18 ? -6.059 -18.703 -10.805 1 97.81 18 VAL B O 1
ATOM 913 N N . THR B 1 19 ? -6.637 -16.969 -12.133 1 97.75 19 THR B N 1
ATOM 914 C CA . THR B 1 19 ? -5.25 -16.531 -12.219 1 97.75 19 THR B CA 1
ATOM 915 C C . THR B 1 19 ? -4.891 -15.633 -11.031 1 97.75 19 THR B C 1
ATOM 917 O O . THR B 1 19 ? -3.713 -15.484 -10.695 1 97.75 19 THR B O 1
ATOM 920 N N . LEU B 1 20 ? -5.84 -15.031 -10.461 1 97.81 20 LEU B N 1
ATOM 921 C CA . LEU B 1 20 ? -5.719 -14.312 -9.195 1 97.81 20 LEU B CA 1
ATOM 922 C C . LEU B 1 20 ? -6.742 -14.812 -8.18 1 97.81 20 LEU B C 1
ATOM 924 O O . LEU B 1 20 ? -7.91 -14.414 -8.227 1 97.81 20 LEU B O 1
ATOM 928 N N . LYS B 1 21 ? -6.25 -15.594 -7.336 1 98.06 21 LYS B N 1
ATOM 929 C CA . LYS B 1 21 ? -7.113 -16.25 -6.359 1 98.06 21 LYS B CA 1
ATOM 930 C C . LYS B 1 21 ? -7.176 -15.453 -5.059 1 98.06 21 LYS B C 1
ATOM 932 O O . LYS B 1 21 ? -6.145 -15.164 -4.449 1 98.06 21 LYS B O 1
ATOM 937 N N . GLU B 1 22 ? -8.344 -15.062 -4.711 1 98.31 22 GLU B N 1
ATOM 938 C CA . GLU B 1 22 ? -8.555 -14.375 -3.443 1 98.31 22 GLU B CA 1
ATOM 939 C C . GLU B 1 22 ? -8.812 -15.367 -2.311 1 98.31 22 GLU B C 1
ATOM 941 O O . GLU B 1 22 ? -9.766 -16.141 -2.363 1 98.31 22 GLU B O 1
ATOM 946 N N . LEU B 1 23 ? -8.016 -15.305 -1.323 1 98.06 23 LEU B N 1
ATOM 947 C CA . LEU B 1 23 ? -8.109 -16.25 -0.217 1 98.06 23 LEU B CA 1
ATOM 948 C C . LEU B 1 23 ? -8.828 -15.617 0.975 1 98.06 23 LEU B C 1
ATOM 950 O O . LEU B 1 23 ? -9.477 -16.312 1.752 1 98.06 23 LEU B O 1
ATOM 954 N N . ASP B 1 24 ? -8.625 -14.367 1.209 1 97.88 24 ASP B N 1
ATOM 955 C CA . ASP B 1 24 ? -9.219 -13.617 2.307 1 97.88 24 ASP B CA 1
ATOM 956 C C . ASP B 1 24 ? -9.141 -12.109 2.045 1 97.88 24 ASP B C 1
ATOM 958 O O . ASP B 1 24 ? -8.469 -11.672 1.112 1 97.88 24 ASP B O 1
ATOM 962 N N . LYS B 1 25 ? -9.906 -11.336 2.756 1 97.62 25 LYS B N 1
ATOM 963 C CA . LYS B 1 25 ? -9.805 -9.883 2.654 1 97.62 25 LYS B CA 1
ATOM 964 C C . LYS B 1 25 ? -10.211 -9.219 3.967 1 97.62 25 LYS B C 1
ATOM 966 O O . LYS B 1 25 ? -11 -9.766 4.734 1 97.62 25 LYS B O 1
ATOM 971 N N . VAL B 1 26 ? -9.633 -8.086 4.227 1 97.19 26 VAL B N 1
ATOM 972 C CA . VAL B 1 26 ? -9.961 -7.234 5.367 1 97.19 26 VAL B CA 1
ATOM 973 C C . VAL B 1 26 ? -10.148 -5.793 4.902 1 97.19 26 VAL B C 1
ATOM 975 O O . VAL B 1 26 ? -9.328 -5.258 4.156 1 97.19 26 VAL B O 1
ATOM 978 N N . ILE B 1 27 ? -11.25 -5.227 5.359 1 95.69 27 ILE B N 1
ATOM 979 C CA . ILE B 1 27 ? -11.5 -3.824 5.047 1 95.69 27 ILE B CA 1
ATOM 980 C C . ILE B 1 27 ? -10.758 -2.932 6.039 1 95.69 27 ILE B C 1
ATOM 982 O O . ILE B 1 27 ? -11.031 -2.967 7.242 1 95.69 27 ILE B O 1
ATOM 986 N N . LEU B 1 28 ? -9.797 -2.166 5.531 1 94.19 28 LEU B N 1
ATOM 987 C CA . LEU B 1 28 ? -8.969 -1.326 6.383 1 94.19 28 LEU B CA 1
ATOM 988 C C . LEU B 1 28 ? -9.633 0.022 6.637 1 94.19 28 LEU B C 1
ATOM 990 O O . LEU B 1 28 ? -9.508 0.585 7.73 1 94.19 28 LEU B O 1
ATOM 994 N N . THR B 1 29 ? -10.266 0.561 5.57 1 90.31 29 THR B N 1
ATOM 995 C CA . THR B 1 29 ? -11 1.818 5.652 1 90.31 29 THR B CA 1
ATOM 996 C C . THR B 1 29 ? -12.328 1.72 4.902 1 90.31 29 THR B C 1
ATOM 998 O O . THR B 1 29 ? -12.398 1.106 3.838 1 90.31 29 THR B O 1
ATOM 1001 N N . LYS B 1 30 ? -13.336 2.42 5.5 1 88.31 30 LYS B N 1
ATOM 1002 C CA . LYS B 1 30 ? -14.656 2.422 4.887 1 88.31 30 LYS B CA 1
ATOM 1003 C C . LYS B 1 30 ? -15.086 3.836 4.512 1 88.31 30 LYS B C 1
ATOM 1005 O O . LYS B 1 30 ? -14.539 4.812 5.027 1 88.31 30 LYS B O 1
ATOM 1010 N N . GLY B 1 31 ? -16.156 3.875 3.6 1 87.31 31 GLY B N 1
ATOM 1011 C CA . GLY B 1 31 ? -16.688 5.16 3.176 1 87.31 31 GLY B CA 1
ATOM 1012 C C . GLY B 1 31 ? -16.516 5.414 1.69 1 87.31 31 GLY B C 1
ATOM 1013 O O . GLY B 1 31 ? -16.516 4.477 0.889 1 87.31 31 GLY B O 1
ATOM 1014 N N . ALA B 1 32 ? -16.406 6.797 1.369 1 88.38 32 ALA B N 1
ATOM 1015 C CA . ALA B 1 32 ? -16.234 7.152 -0.038 1 88.38 32 ALA B CA 1
ATOM 1016 C C . ALA B 1 32 ? -14.883 6.684 -0.561 1 88.38 32 ALA B C 1
ATOM 1018 O O . ALA B 1 32 ? -14.75 6.344 -1.738 1 88.38 32 ALA B O 1
ATOM 1019 N N . TRP B 1 33 ? -13.945 6.715 0.347 1 89.94 33 TRP B N 1
ATOM 1020 C CA . TRP B 1 33 ? -12.656 6.086 0.088 1 89.94 33 TRP B CA 1
ATOM 1021 C C . TRP B 1 33 ? -12.5 4.805 0.9 1 89.94 33 TRP B C 1
ATOM 1023 O O . TRP B 1 33 ? -12.609 4.824 2.129 1 89.94 33 TRP B O 1
ATOM 1033 N N . CYS B 1 34 ? -12.312 3.701 0.158 1 93.31 34 CYS B N 1
ATOM 1034 C CA . CYS B 1 34 ? -12.211 2.41 0.832 1 93.31 34 CYS B CA 1
ATOM 1035 C C . CYS B 1 34 ? -10.875 1.74 0.53 1 93.31 34 CYS B C 1
ATOM 1037 O O . CYS B 1 34 ? -10.414 1.757 -0.612 1 93.31 34 CYS B O 1
ATOM 1039 N N . THR B 1 35 ? -10.281 1.166 1.587 1 93.94 35 THR B N 1
ATOM 1040 C CA . THR B 1 35 ? -9.039 0.409 1.44 1 93.94 35 THR B CA 1
ATOM 1041 C C . THR B 1 35 ? -9.227 -1.032 1.905 1 93.94 35 THR B C 1
ATOM 1043 O O . THR B 1 35 ? -9.758 -1.274 2.992 1 93.94 35 THR B O 1
ATOM 1046 N N . ILE B 1 36 ? -8.812 -1.863 1.014 1 96.69 36 ILE B N 1
ATOM 1047 C CA . ILE B 1 36 ? -8.977 -3.275 1.342 1 96.69 36 ILE B CA 1
ATOM 1048 C C . ILE B 1 36 ? -7.641 -3.994 1.213 1 96.69 36 ILE B C 1
ATOM 1050 O O . ILE B 1 36 ? -6.891 -3.762 0.26 1 96.69 36 ILE B O 1
ATOM 1054 N N . LEU B 1 37 ? -7.324 -4.844 2.197 1 97.69 37 LEU B N 1
ATOM 1055 C CA . LEU B 1 37 ? -6.191 -5.762 2.156 1 97.69 37 LEU B CA 1
ATOM 1056 C C . LEU B 1 37 ? -6.648 -7.172 1.809 1 97.69 37 LEU B C 1
ATOM 1058 O O . LEU B 1 37 ? -7.559 -7.711 2.443 1 97.69 37 LEU B O 1
ATOM 1062 N N . PHE B 1 38 ? -6.039 -7.688 0.736 1 98.38 38 PHE B N 1
ATOM 1063 C CA . PHE B 1 38 ? -6.402 -9.016 0.269 1 98.38 38 PHE B CA 1
ATOM 1064 C C . PHE B 1 38 ? -5.254 -10 0.471 1 98.38 38 PHE B C 1
ATOM 1066 O O . PHE B 1 38 ? -4.09 -9.656 0.241 1 98.38 38 PHE B O 1
ATOM 1073 N N . LYS B 1 39 ? -5.531 -11.18 0.846 1 98.25 39 LYS B N 1
ATOM 1074 C CA . LYS B 1 39 ? -4.664 -12.344 0.743 1 98.25 39 LYS B CA 1
ATOM 1075 C C . LYS B 1 39 ? -4.883 -13.078 -0.578 1 98.25 39 LYS B C 1
ATOM 1077 O O . LYS B 1 39 ? -6.012 -13.422 -0.924 1 98.25 39 LYS B O 1
ATOM 1082 N N . ILE B 1 40 ? -3.744 -13.305 -1.299 1 98 40 ILE B N 1
ATOM 1083 C CA . ILE B 1 40 ? -3.982 -13.781 -2.658 1 98 40 ILE B CA 1
ATOM 1084 C C . ILE B 1 40 ? -2.955 -14.852 -3.018 1 98 40 ILE B C 1
ATOM 1086 O O . ILE B 1 40 ? -1.969 -15.039 -2.303 1 98 40 ILE B O 1
ATOM 1090 N N . GLN B 1 41 ? -3.279 -15.547 -4.082 1 97.88 41 GLN B N 1
ATOM 1091 C CA . GLN B 1 41 ? -2.322 -16.359 -4.832 1 97.88 41 GLN B CA 1
ATOM 1092 C C . GLN B 1 41 ? -2.453 -16.109 -6.332 1 97.88 41 GLN B C 1
ATOM 1094 O O . GLN B 1 41 ? -3.562 -15.945 -6.844 1 97.88 41 GLN B O 1
ATOM 1099 N N . THR B 1 42 ? -1.346 -16.062 -6.98 1 96.94 42 THR B N 1
ATOM 1100 C CA . THR B 1 42 ? -1.355 -15.898 -8.43 1 96.94 42 THR B CA 1
ATOM 1101 C C . THR B 1 42 ? -0.962 -17.203 -9.125 1 96.94 42 THR B C 1
ATOM 1103 O O . THR B 1 42 ? -0.146 -17.969 -8.602 1 96.94 42 THR B O 1
ATOM 1106 N N . TRP B 1 43 ? -1.522 -17.391 -10.266 1 96.69 43 TRP B N 1
ATOM 1107 C CA . TRP B 1 43 ? -1.266 -18.594 -11.047 1 96.69 43 TRP B CA 1
ATOM 1108 C C . TRP B 1 43 ? 0.019 -18.453 -11.852 1 96.69 43 TRP B C 1
ATOM 1110 O O . TRP B 1 43 ? 0.224 -17.453 -12.539 1 96.69 43 TRP B O 1
ATOM 1120 N N . ASN B 1 44 ? 0.854 -19.438 -11.68 1 96.31 44 ASN B N 1
ATOM 1121 C CA . ASN B 1 44 ? 2.055 -19.562 -12.5 1 96.31 44 ASN B CA 1
ATOM 1122 C C . ASN B 1 44 ? 1.812 -20.469 -13.719 1 96.31 44 ASN B C 1
ATOM 1124 O O . ASN B 1 44 ? 1.825 -21.688 -13.602 1 96.31 44 ASN B O 1
ATOM 1128 N N . ARG B 1 45 ? 1.683 -19.812 -14.773 1 93.5 45 ARG B N 1
ATOM 1129 C CA . ARG B 1 45 ? 1.313 -20.547 -15.977 1 93.5 45 ARG B CA 1
ATOM 1130 C C . ARG B 1 45 ? 2.428 -21.5 -16.406 1 93.5 45 ARG B C 1
ATOM 1132 O O . ARG B 1 45 ? 2.162 -22.625 -16.828 1 93.5 45 ARG B O 1
ATOM 1139 N N . SER B 1 46 ? 3.652 -21 -16.328 1 95.5 46 SER B N 1
ATOM 1140 C CA . SER B 1 46 ? 4.797 -21.812 -16.734 1 95.5 46 SER B CA 1
ATOM 1141 C C . SER B 1 46 ? 4.934 -23.062 -15.875 1 95.5 46 SER B C 1
ATOM 1143 O O . SER B 1 46 ? 5.27 -24.125 -16.375 1 95.5 46 SER B O 1
ATOM 1145 N N . LYS B 1 47 ? 4.629 -23 -14.641 1 96.25 47 LYS B N 1
ATOM 1146 C CA . LYS B 1 47 ? 4.781 -24.109 -13.695 1 96.25 47 LYS B CA 1
ATOM 1147 C C . LYS B 1 47 ? 3.445 -24.797 -13.453 1 96.25 47 LYS B C 1
ATOM 1149 O O . LYS B 1 47 ? 3.396 -25.844 -12.805 1 96.25 47 LYS B O 1
ATOM 1154 N N . GLN B 1 48 ? 2.404 -24.172 -13.969 1 94.5 48 GLN B N 1
ATOM 1155 C CA . GLN B 1 48 ? 1.048 -24.688 -13.797 1 94.5 48 GLN B CA 1
ATOM 1156 C C . GLN B 1 48 ? 0.709 -24.875 -12.328 1 94.5 48 GLN B C 1
ATOM 1158 O O . GLN B 1 48 ? 0.193 -25.922 -11.938 1 94.5 48 GLN B O 1
ATOM 1163 N N . GLU B 1 49 ? 1.114 -23.984 -11.422 1 97.5 49 GLU B N 1
ATOM 1164 C CA . GLU B 1 49 ? 0.802 -23.969 -9.992 1 97.5 49 GLU B CA 1
ATOM 1165 C C . GLU B 1 49 ? 0.635 -22.547 -9.477 1 97.5 49 GLU B C 1
ATOM 1167 O O . GLU B 1 49 ? 1.043 -21.594 -10.133 1 97.5 49 GLU B O 1
ATOM 1172 N N . TYR B 1 50 ? 0.008 -22.547 -8.258 1 97.12 50 TYR B N 1
ATOM 1173 C CA . TYR B 1 50 ? -0.121 -21.234 -7.637 1 97.12 50 TYR B CA 1
ATOM 1174 C C . TYR B 1 50 ? 1.174 -20.844 -6.945 1 97.12 50 TYR B C 1
ATOM 1176 O O . TYR B 1 50 ? 1.836 -21.672 -6.316 1 97.12 50 TYR B O 1
ATOM 1184 N N . ASN B 1 51 ? 1.562 -19.578 -7.145 1 96.44 51 ASN B N 1
ATOM 1185 C CA . ASN B 1 51 ? 2.654 -19.031 -6.352 1 96.44 51 ASN B CA 1
ATOM 1186 C C . ASN B 1 51 ? 2.314 -19.016 -4.863 1 96.44 51 ASN B C 1
ATOM 1188 O O . ASN B 1 51 ? 1.15 -19.156 -4.488 1 96.44 51 ASN B O 1
ATOM 1192 N N . PRO B 1 52 ? 3.373 -18.953 -4.059 1 95.06 52 PRO B N 1
ATOM 1193 C CA . PRO B 1 52 ? 3.096 -18.781 -2.629 1 95.06 52 PRO B CA 1
ATOM 1194 C C . PRO B 1 52 ? 2.162 -17.609 -2.35 1 95.06 52 PRO B C 1
ATOM 1196 O O . PRO B 1 52 ? 2.025 -16.719 -3.186 1 95.06 52 PRO B O 1
ATOM 1199 N N . VAL B 1 53 ? 1.58 -17.641 -1.15 1 95.62 53 VAL B N 1
ATOM 1200 C CA . VAL B 1 53 ? 0.657 -16.594 -0.706 1 95.62 53 VAL B CA 1
ATOM 1201 C C . VAL B 1 53 ? 1.354 -15.234 -0.733 1 95.62 53 VAL B C 1
ATOM 1203 O O . VAL B 1 53 ? 2.531 -15.133 -0.38 1 95.62 53 VAL B O 1
ATOM 1206 N N . SER B 1 54 ? 0.659 -14.219 -1.128 1 96.5 54 SER B N 1
ATOM 1207 C CA . SER B 1 54 ? 1.05 -12.812 -1.049 1 96.5 54 SER B CA 1
ATOM 1208 C C . SER B 1 54 ? -0.136 -11.93 -0.676 1 96.5 54 SER B C 1
ATOM 1210 O O . SER B 1 54 ? -1.172 -12.43 -0.228 1 96.5 54 SER B O 1
ATOM 1212 N N . TYR B 1 55 ? 0.086 -10.656 -0.711 1 97.69 55 TYR B N 1
ATOM 1213 C CA . TYR B 1 55 ? -0.946 -9.719 -0.277 1 97.69 55 TYR B CA 1
ATOM 1214 C C . TYR B 1 55 ? -1.036 -8.531 -1.223 1 97.69 55 TYR B C 1
ATOM 1216 O O . TYR B 1 55 ? -0.069 -8.203 -1.916 1 97.69 55 TYR B O 1
ATOM 1224 N N . THR B 1 56 ? -2.191 -7.992 -1.289 1 96.94 56 THR B N 1
ATOM 1225 C CA . THR B 1 56 ? -2.334 -6.777 -2.084 1 96.94 56 THR B CA 1
ATOM 1226 C C . THR B 1 56 ? -3.311 -5.812 -1.421 1 96.94 56 THR B C 1
ATOM 1228 O O . THR B 1 56 ? -4.305 -6.23 -0.828 1 96.94 56 THR B O 1
ATOM 1231 N N . ILE B 1 57 ? -2.928 -4.637 -1.454 1 95.31 57 ILE B N 1
ATOM 1232 C CA . ILE B 1 57 ? -3.787 -3.574 -0.94 1 95.31 57 ILE B CA 1
ATOM 1233 C C . ILE B 1 57 ? -4.426 -2.818 -2.104 1 95.31 57 ILE B C 1
ATOM 1235 O O . ILE B 1 57 ? -3.746 -2.463 -3.07 1 95.31 57 ILE B O 1
ATOM 1239 N N . ARG B 1 58 ? -5.77 -2.605 -2.016 1 94.81 58 ARG B N 1
ATOM 1240 C CA . ARG B 1 58 ? -6.504 -1.858 -3.031 1 94.81 58 ARG B CA 1
ATOM 1241 C C . ARG B 1 58 ? -7.297 -0.715 -2.402 1 94.81 58 ARG B C 1
ATOM 1243 O O . ARG B 1 58 ? -7.914 -0.885 -1.35 1 94.81 58 ARG B O 1
ATOM 1250 N N . ARG B 1 59 ? -7.176 0.403 -3.082 1 92.25 59 ARG B N 1
ATOM 1251 C CA . ARG B 1 59 ? -7.961 1.555 -2.65 1 92.25 59 ARG B CA 1
ATOM 1252 C C . ARG B 1 59 ? -9.023 1.915 -3.686 1 92.25 59 ARG B C 1
ATOM 1254 O O . ARG B 1 59 ? -8.734 1.977 -4.883 1 92.25 59 ARG B O 1
ATOM 1261 N N . TYR B 1 60 ? -10.18 2.113 -3.189 1 94.56 60 TYR B N 1
ATOM 1262 C CA . TYR B 1 60 ? -11.32 2.4 -4.055 1 94.56 60 TYR B CA 1
ATOM 1263 C C . TYR B 1 60 ? -11.953 3.74 -3.693 1 94.56 60 TYR B C 1
ATOM 1265 O O . TYR B 1 60 ? -11.898 4.164 -2.537 1 94.56 60 TYR B O 1
ATOM 1273 N N . GLN B 1 61 ? -12.438 4.34 -4.707 1 93.25 61 GLN B N 1
ATOM 1274 C CA . GLN B 1 61 ? -13.281 5.52 -4.516 1 93.25 61 GLN B CA 1
ATOM 1275 C C . GLN B 1 61 ? -14.703 5.262 -4.988 1 93.25 61 GLN B C 1
ATOM 1277 O O . GLN B 1 61 ? -14.914 4.758 -6.094 1 93.25 61 GLN B O 1
ATOM 1282 N N . LYS B 1 62 ? -15.578 5.496 -4.137 1 92.06 62 LYS B N 1
ATOM 1283 C CA . LYS B 1 62 ? -16.984 5.375 -4.512 1 92.06 62 LYS B CA 1
ATOM 1284 C C . LYS B 1 62 ? -17.5 6.66 -5.156 1 92.06 62 LYS B C 1
ATOM 1286 O O . LYS B 1 62 ? -17.469 7.723 -4.531 1 92.06 62 LYS B O 1
ATOM 1291 N N . ARG B 1 63 ? -17.859 6.508 -6.371 1 88.44 63 ARG B N 1
ATOM 1292 C CA . ARG B 1 63 ? -18.438 7.633 -7.098 1 88.44 63 ARG B CA 1
ATOM 1293 C C . ARG B 1 63 ? -19.75 7.234 -7.777 1 88.44 63 ARG B C 1
ATOM 1295 O O . ARG B 1 63 ? -19.797 6.258 -8.523 1 88.44 63 ARG B O 1
ATOM 1302 N N . SER B 1 64 ? -20.75 8.039 -7.496 1 89.12 64 SER B N 1
ATOM 1303 C CA . SER B 1 64 ? -22.062 7.801 -8.094 1 89.12 64 SER B CA 1
ATOM 1304 C C . SER B 1 64 ? -22.531 6.371 -7.844 1 89.12 64 SER B C 1
ATOM 1306 O O . SER B 1 64 ? -22.984 5.695 -8.766 1 89.12 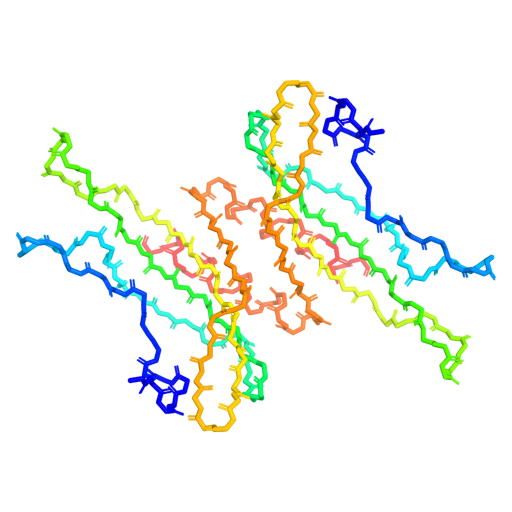64 SER B O 1
ATOM 1308 N N . GLY B 1 65 ? -22.188 5.797 -6.785 1 84.75 65 GLY B N 1
ATOM 1309 C CA . GLY B 1 65 ? -22.703 4.504 -6.367 1 84.75 65 GLY B CA 1
ATOM 1310 C C . GLY B 1 65 ? -21.797 3.348 -6.77 1 84.75 65 GLY B C 1
ATOM 1311 O O . GLY B 1 65 ? -22.109 2.189 -6.469 1 84.75 65 GLY B O 1
ATOM 1312 N N . GLU B 1 66 ? -20.734 3.674 -7.508 1 90.06 66 GLU B N 1
ATOM 1313 C CA . GLU B 1 66 ? -19.828 2.621 -7.957 1 90.06 66 GLU B CA 1
ATOM 1314 C C . GLU B 1 66 ? -18.422 2.818 -7.395 1 90.06 66 GLU B C 1
ATOM 1316 O O . GLU B 1 66 ? -17.969 3.951 -7.254 1 90.06 66 GLU B O 1
ATOM 1321 N N . PHE B 1 67 ? -17.844 1.663 -7.059 1 93.19 67 PHE B N 1
ATOM 1322 C CA . PHE B 1 67 ? -16.453 1.718 -6.594 1 93.19 67 PHE B CA 1
ATOM 1323 C C . PHE B 1 67 ? -15.492 1.613 -7.77 1 93.19 67 PHE B C 1
ATOM 1325 O O . PHE B 1 67 ? -15.641 0.739 -8.625 1 93.19 67 PHE B O 1
ATOM 1332 N N . LYS B 1 68 ? -14.555 2.508 -7.734 1 93.31 68 LYS B N 1
ATOM 1333 C CA . LYS B 1 68 ? -13.484 2.469 -8.727 1 93.31 68 LYS B CA 1
ATOM 1334 C C . LYS B 1 68 ? -12.117 2.369 -8.062 1 93.31 68 LYS B C 1
ATOM 1336 O O . LYS B 1 68 ? -11.812 3.123 -7.137 1 93.31 68 LYS B O 1
ATOM 1341 N N . GLN B 1 69 ? -11.383 1.469 -8.578 1 92.81 69 GLN B N 1
ATOM 1342 C CA . GLN B 1 69 ? -10.047 1.308 -8.031 1 92.81 69 GLN B CA 1
ATOM 1343 C C . GLN B 1 69 ? -9.156 2.498 -8.383 1 92.81 69 GLN B C 1
ATOM 1345 O O . GLN B 1 69 ? -9.094 2.912 -9.539 1 92.81 69 GLN B O 1
ATOM 1350 N N . ARG B 1 70 ? -8.453 3.002 -7.297 1 89.44 70 ARG B N 1
ATOM 1351 C CA . ARG B 1 70 ? -7.629 4.188 -7.512 1 89.44 70 ARG B CA 1
ATOM 1352 C C . ARG B 1 70 ? -6.145 3.852 -7.379 1 89.44 70 ARG B C 1
ATOM 1354 O O . ARG B 1 70 ? -5.309 4.438 -8.07 1 89.44 70 ARG B O 1
ATOM 1361 N N . SER B 1 71 ? -5.852 2.904 -6.504 1 88.5 71 SER B N 1
ATOM 1362 C CA . SER B 1 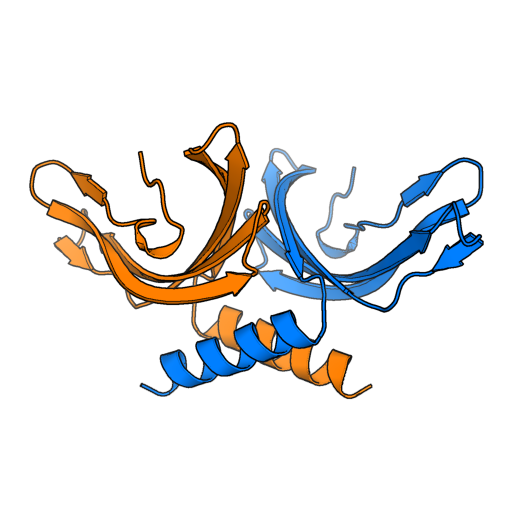71 ? -4.461 2.521 -6.281 1 88.5 71 SER B CA 1
ATOM 1363 C C . SER B 1 71 ? -4.352 1.057 -5.871 1 88.5 71 SER B C 1
ATOM 1365 O O . SER B 1 71 ? -5.332 0.458 -5.418 1 88.5 71 SER B O 1
ATOM 1367 N N . LYS B 1 72 ? -3.201 0.587 -6.137 1 90.25 72 LYS B N 1
ATOM 1368 C CA . LYS B 1 72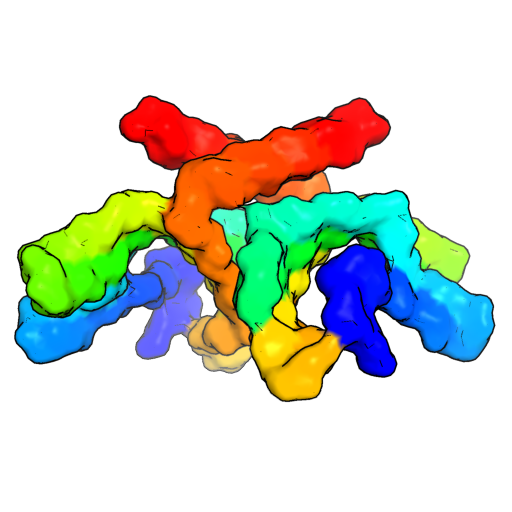 ? -2.891 -0.776 -5.715 1 90.25 72 LYS B CA 1
ATOM 1369 C C . LYS B 1 72 ? -1.432 -0.899 -5.281 1 90.25 72 LYS B C 1
ATOM 1371 O O . LYS B 1 72 ? -0.568 -0.173 -5.781 1 90.25 72 LYS B O 1
ATOM 1376 N N . PHE B 1 73 ? -1.273 -1.735 -4.293 1 91.31 73 PHE B N 1
ATOM 1377 C CA . PHE B 1 73 ? 0.064 -2.062 -3.814 1 91.31 73 PHE B CA 1
ATOM 1378 C C . PHE B 1 73 ? 0.167 -3.541 -3.459 1 91.31 73 PHE B C 1
ATOM 1380 O O . PHE B 1 73 ? -0.633 -4.051 -2.674 1 91.31 73 PHE B O 1
ATOM 1387 N N . THR B 1 74 ? 1.147 -4.125 -4.062 1 93.12 74 THR B N 1
ATOM 1388 C CA . THR B 1 74 ? 1.325 -5.551 -3.803 1 93.12 74 THR B CA 1
ATOM 1389 C C . THR B 1 74 ? 2.463 -5.781 -2.812 1 93.12 74 THR B C 1
ATOM 1391 O O . THR B 1 74 ? 3.523 -5.16 -2.92 1 93.12 74 THR B O 1
ATOM 1394 N N . ILE B 1 75 ? 2.186 -6.531 -1.837 1 93.88 75 ILE B N 1
ATOM 1395 C CA . ILE B 1 75 ? 3.178 -7.07 -0.914 1 93.88 75 ILE B CA 1
ATOM 1396 C C . ILE B 1 75 ? 3.586 -8.477 -1.353 1 93.88 75 ILE B C 1
ATOM 1398 O O . ILE B 1 75 ? 2.877 -9.445 -1.081 1 93.88 75 ILE B O 1
ATOM 1402 N N . SER B 1 76 ? 4.77 -8.656 -1.866 1 89.25 76 SER B N 1
ATOM 1403 C CA . SER B 1 76 ? 5.078 -9.797 -2.725 1 89.25 76 SER B CA 1
ATOM 1404 C C . SER B 1 76 ? 5.586 -10.984 -1.91 1 89.25 76 SER B C 1
ATOM 1406 O O . SER B 1 76 ? 5.637 -12.109 -2.408 1 89.25 76 SER B O 1
ATOM 1408 N N . SER B 1 77 ? 5.961 -10.656 -0.653 1 88.44 77 SER B N 1
ATOM 1409 C CA . SER B 1 77 ? 6.539 -11.734 0.132 1 88.44 77 SER B CA 1
ATOM 1410 C C . SER B 1 77 ? 6.277 -11.539 1.622 1 88.44 77 SER B C 1
ATOM 1412 O O . SER B 1 77 ? 5.961 -10.438 2.061 1 88.44 77 SER B O 1
ATOM 1414 N N . ASN B 1 78 ? 6.469 -12.688 2.297 1 92.31 78 ASN B N 1
ATOM 1415 C CA . ASN B 1 78 ? 6.379 -12.594 3.75 1 92.31 78 ASN B CA 1
ATOM 1416 C C . ASN B 1 78 ? 7.496 -11.727 4.324 1 92.31 78 ASN B C 1
ATOM 1418 O O . ASN B 1 78 ? 7.309 -11.055 5.34 1 92.31 78 ASN B O 1
ATOM 1422 N N . ASP B 1 79 ? 8.602 -11.742 3.643 1 93.5 79 ASP B N 1
ATOM 1423 C CA . ASP B 1 79 ? 9.695 -10.891 4.086 1 93.5 79 ASP B CA 1
ATOM 1424 C C . ASP B 1 79 ? 9.305 -9.414 4.035 1 93.5 79 ASP B C 1
ATOM 1426 O O . ASP B 1 79 ? 9.555 -8.664 4.984 1 93.5 79 ASP B O 1
ATOM 1430 N N . GLN B 1 80 ? 8.711 -9.039 2.959 1 93.94 80 GLN B N 1
ATOM 1431 C CA . GLN B 1 80 ? 8.266 -7.66 2.816 1 93.94 80 GLN B CA 1
ATOM 1432 C C . GLN B 1 80 ? 7.176 -7.324 3.83 1 93.94 80 GLN B C 1
ATOM 1434 O O . GLN B 1 80 ? 7.188 -6.25 4.434 1 93.94 80 GLN B O 1
ATOM 1439 N N . ALA B 1 81 ? 6.301 -8.273 4.051 1 96.44 81 ALA B N 1
ATOM 1440 C CA . ALA B 1 81 ? 5.238 -8.094 5.039 1 96.44 81 ALA B CA 1
ATOM 1441 C C . ALA B 1 81 ? 5.816 -7.887 6.434 1 96.44 81 ALA B C 1
ATOM 1443 O O . ALA B 1 81 ? 5.383 -6.992 7.168 1 96.44 81 ALA B O 1
ATOM 1444 N N . GLN B 1 82 ? 6.793 -8.703 6.73 1 97 82 GLN B N 1
ATOM 1445 C CA . GLN B 1 82 ? 7.41 -8.602 8.047 1 97 82 GLN B CA 1
ATOM 1446 C C . GLN B 1 82 ? 8.109 -7.262 8.227 1 97 82 GLN B C 1
ATOM 1448 O O . GLN B 1 82 ? 8.07 -6.676 9.312 1 97 82 GLN B O 1
ATOM 1453 N N . LYS B 1 83 ? 8.711 -6.77 7.188 1 96.81 83 LYS B N 1
ATOM 1454 C CA . LYS B 1 83 ? 9.367 -5.465 7.246 1 96.81 83 LYS B CA 1
ATOM 1455 C C . LYS B 1 83 ? 8.359 -4.348 7.488 1 96.81 83 LYS B C 1
ATOM 1457 O O . LYS B 1 83 ? 8.633 -3.4 8.227 1 96.81 83 LYS B O 1
ATOM 1462 N N . ILE B 1 84 ? 7.27 -4.473 6.891 1 97.31 84 ILE B N 1
ATOM 1463 C CA . ILE B 1 84 ? 6.207 -3.494 7.086 1 97.31 84 ILE B CA 1
ATOM 1464 C C . ILE B 1 84 ? 5.738 -3.525 8.539 1 97.31 84 ILE B C 1
ATOM 1466 O O . ILE B 1 84 ? 5.625 -2.48 9.188 1 97.31 84 ILE B O 1
ATOM 1470 N N . ILE B 1 85 ? 5.504 -4.695 9.023 1 97.75 85 ILE B N 1
ATOM 1471 C CA . ILE B 1 85 ? 5.047 -4.871 10.398 1 97.75 85 ILE B CA 1
ATOM 1472 C C . ILE B 1 85 ? 6.062 -4.254 11.359 1 97.75 85 ILE B C 1
ATOM 1474 O O . ILE B 1 85 ? 5.703 -3.443 12.219 1 97.75 85 ILE B O 1
ATOM 1478 N N . ASP B 1 86 ? 7.328 -4.668 11.172 1 97.94 86 ASP B N 1
ATOM 1479 C CA . ASP B 1 86 ? 8.383 -4.203 12.07 1 97.94 86 ASP B CA 1
ATOM 1480 C C . ASP B 1 86 ? 8.5 -2.682 12.039 1 97.94 86 ASP B C 1
ATOM 1482 O O . ASP B 1 86 ? 8.625 -2.041 13.086 1 97.94 86 ASP B O 1
ATOM 1486 N N . THR B 1 87 ? 8.461 -2.156 10.867 1 97.94 87 THR B N 1
ATOM 1487 C CA . THR B 1 87 ? 8.664 -0.723 10.688 1 97.94 87 THR B CA 1
ATOM 1488 C C . THR B 1 87 ? 7.504 0.066 11.289 1 97.94 87 THR B C 1
ATOM 1490 O O . THR B 1 87 ? 7.719 0.996 12.07 1 97.94 87 THR B O 1
ATOM 1493 N N . LEU B 1 88 ? 6.281 -0.295 10.984 1 97.81 88 LEU B N 1
ATOM 1494 C CA . LEU B 1 88 ? 5.121 0.404 11.523 1 97.81 88 LEU B CA 1
ATOM 1495 C C . LEU B 1 88 ? 5.059 0.272 13.039 1 97.81 88 LEU B C 1
ATOM 1497 O O . LEU B 1 88 ? 4.734 1.235 13.742 1 97.81 88 LEU B O 1
ATOM 1501 N N . SER B 1 89 ? 5.383 -0.909 13.539 1 97.31 89 SER B N 1
ATOM 1502 C CA . SER B 1 89 ? 5.375 -1.122 14.984 1 97.31 89 SER B CA 1
ATOM 1503 C C . SER B 1 89 ? 6.383 -0.213 15.68 1 97.31 89 SER B C 1
ATOM 1505 O O . SER B 1 89 ? 6.074 0.391 16.703 1 97.31 89 SER B O 1
ATOM 1507 N N . LYS B 1 90 ? 7.539 -0.188 15.062 1 97.12 90 LYS B N 1
ATOM 1508 C CA . LYS B 1 90 ? 8.586 0.664 15.617 1 97.12 90 LYS B CA 1
ATOM 1509 C C . LYS B 1 90 ? 8.156 2.129 15.625 1 97.12 90 LYS B C 1
ATOM 1511 O O . LYS B 1 90 ? 8.273 2.809 16.656 1 97.12 90 LYS B O 1
ATOM 1516 N N . TRP B 1 91 ? 7.621 2.596 14.539 1 97.5 91 TRP B N 1
ATOM 1517 C CA . TRP B 1 91 ? 7.262 4.004 14.391 1 97.5 91 TRP B CA 1
ATOM 1518 C C . TRP B 1 91 ? 6.098 4.367 15.305 1 97.5 91 TRP B C 1
ATOM 1520 O O . TRP B 1 91 ? 6.035 5.484 15.828 1 97.5 91 TRP B O 1
ATOM 1530 N N . MET B 1 92 ? 5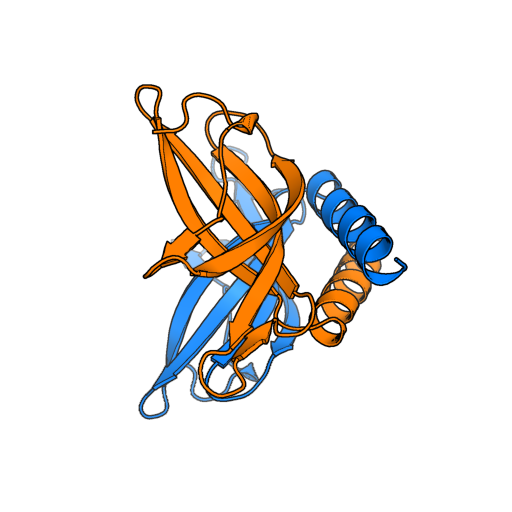.133 3.479 15.492 1 95.38 92 MET B N 1
ATOM 1531 C CA . MET B 1 92 ? 3.957 3.77 16.312 1 95.38 92 MET B CA 1
ATOM 1532 C C . MET B 1 92 ? 4.309 3.738 17.797 1 95.38 92 MET B C 1
ATOM 1534 O O . MET B 1 92 ? 3.58 4.297 18.625 1 95.38 92 MET B O 1
ATOM 1538 N N . SER B 1 93 ? 5.336 3.051 18.141 1 92.38 93 SER B N 1
ATOM 1539 C CA . SER B 1 93 ? 5.738 2.938 19.547 1 92.38 93 SER B CA 1
ATOM 1540 C C . SER B 1 93 ? 6.617 4.109 19.953 1 92.38 93 SER B C 1
ATOM 1542 O O . SER B 1 93 ? 6.93 4.27 21.141 1 92.38 93 SER B O 1
ATOM 1544 N N . GLU B 1 94 ? 7.066 4.895 19.031 1 85.81 94 GLU B N 1
ATOM 1545 C CA . GLU B 1 94 ? 7.859 6.082 19.328 1 85.81 94 GLU B CA 1
ATOM 1546 C C . GLU B 1 94 ? 7 7.191 19.922 1 85.81 94 GLU B C 1
ATOM 1548 O O . GLU B 1 94 ? 5.816 7.309 19.594 1 85.81 94 GLU B O 1
#

Secondary structure (DSSP, 8-state):
--SSGGG----EEETTEEEEEEEEEEEEE-SSEEEEEEEEEEEETTTTEEPPPEEEEEEEEEETTEEEEEEEEEE--HHHHHHHHHHHHHHHH-/--SSGGG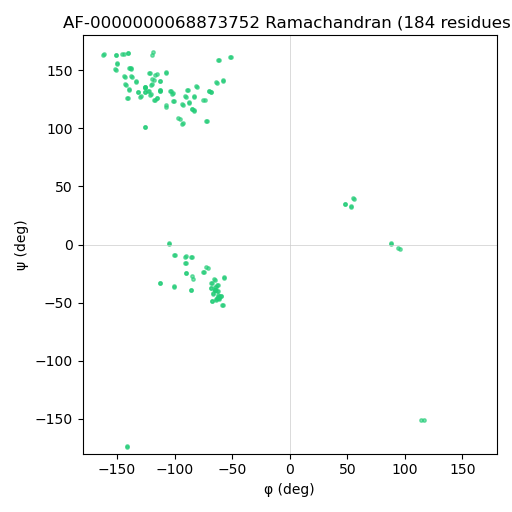----EEETTEEEEEEEEEEEEE-SSEEEEEEEEEEEETTTTEEPPPEEEEEEEEEETTEEEEEEEEEE--HHHHHHHHHHHHHHHH-

Foldseek 3Di:
DDLDPVPDDPFDDDPRRTQKAWDDKDWPDDDQKTKMKTWIWGADPVVRDTDDIWIKMWIWGDDPRDTDTDDMDTGPDVVSVVVVVVVVVVVVVD/DDLDPVPDDPWDDDPRRTQKAWDDKDWPDDDQKTKMKTWIWGADPVVRDTDDIWIKMWIWGDDPRDTDTDDMDTGPDPVSVVVVVVVVVVVVVD

Radius of gyration: 17.66 Å; Cα contacts (8 Å, |Δi|>4): 372; chains: 2; bounding box: 42×54×40 Å

Organism: Coxiella burnetii (strain RSA 493 / Nine Mile phase I) (NCBI:txid227377)

pLDDT: mean 93.4, std 6.27, range [56.94, 98.38]

Sequence (188 aa):
MAESVDDLTVEYVEDGVVTLKELDKVILTKGAWCTILFKIQTWNRSKQEYNPVSYTIRRYQKRSGEFKQRSKFTISSNDQAQKIIDTLSKWMSEMAESVDDLTVEYVEDGVVTLKELDKVILTKGAWCTILFKIQTWNRSKQEYNPVSYTIRRYQKRSGEFKQRSKFTISSNDQAQKIIDTLSKWMSE

Solvent-accessible surface area (backbone atoms only — not comparable to full-atom values): 10527 Å² total; per-residue (Å²): 131,40,71,45,83,85,60,58,74,78,57,38,74,53,98,89,37,65,42,29,38,66,76,47,74,47,78,64,40,74,72,55,56,27,31,34,41,33,34,31,32,40,52,32,74,93,75,70,43,69,46,74,70,31,34,36,38,40,30,29,37,51,52,97,68,33,61,40,82,75,37,56,48,75,37,79,34,66,67,43,48,49,50,49,37,53,50,52,52,53,61,68,70,100,130,40,71,45,81,86,60,58,73,80,57,39,75,54,98,88,37,64,42,29,37,66,75,48,73,46,78,64,40,76,72,55,55,27,30,35,40,32,35,32,31,41,52,32,74,92,76,71,42,68,45,73,69,32,34,36,37,39,30,28,38,51,52,96,68,34,63,40,82,75,38,57,47,74,38,81,34,67,68,44,47,49,52,50,36,53,49,54,52,55,61,68,70,101

Nearest PDB structures (foldseek):
  2rgq-assembly1_A  TM=7.695E-01  e=2.898E-01  Nostoc punctiforme PCC 73102
  3f7s-assembly1_A-2  TM=7.643E-01  e=2.739E-01  Pseudomonas putida KT2440
  2rfr-assembly1_A  TM=6.453E-01  e=2.739E-01  Novosphingobium aromaticivorans DSM 12444
  3gwr-assembly1_A  TM=7.009E-01  e=7.159E-01  Thiobacillus denitrificans ATCC 25259
  8ow1-assembly1_OO  TM=2.721E-01  e=4.068E-01  Saccharomyces cerevisiae